Protein AF-A0A3D8PL43-F1 (afdb_monomer_lite)

pLDDT: mean 73.59, std 15.0, range [34.72, 90.69]

Radius of gyration: 39.31 Å; chains: 1; bounding box: 92×39×109 Å

Sequence (214 aa):
MKKINLIDANKYFQESEKVIQIVKDRQDKIHRTLPTEFKLRIAKESLEKAKTREDYDELSNMIKDFEFEIKYGKNYVPAIPEENQSKIAVNRVREEEQIDLEIAKQKELLMELVDGLQTPLLNVLLNIEKLEERRLIGKKVDILLEEKITQDNRIRNAFGHVSYLSFSPEHSNAKESHEKAEKLFNALKNIATTPKQSDGIIKPSIFERILGGK

Organism: NCBI:txid1229152

Foldseek 3Di:
DPDDDDDDPCVFCVVVVVLVVLLVVVVVVVVPDDDLVVVLVVLVVVLVVDDDPVSNVVSVVSNVVSVCCVVVPDDDDDSDPPVCPVVSVVSVVVRVVVVVVVLLVVLVVLLVVLVVCLVVLLVVLVVVLVVVVVVLVVVLVVLVVPDDDDPPDDPVVSVVVSVVSDPPVVPDPSSVVSVVSVVVSVVSNCSSPPPDPPPDPPPPDPVCVVPDDD

Secondary structure (DSSP, 8-state):
----PPP-GGGSSHHHHHHHHHHHHHHHHHHHSPPHHHHHHHHHHHHTT--SHHHHHHHHHHHHHHHHHHHH------SS-HHHHHHHHHHHHHHHHHHHHHHHHHHHHHHHHHHHHHHHHHHHHHHHHHHHHHHHHHHHHHHHHH----TTS-THHHHHHHHHT---GGG-HHHHHHHHHHHHHHHHHHHHHPPP---SS-PPPHHHHHS---

Structure (mmCIF, N/CA/C/O backbone):
data_AF-A0A3D8PL43-F1
#
_entry.id   AF-A0A3D8PL43-F1
#
loop_
_atom_site.group_PDB
_atom_site.id
_atom_site.type_symbol
_atom_site.label_atom_id
_atom_site.label_alt_id
_atom_site.label_comp_id
_atom_site.label_asym_id
_atom_site.label_entity_id
_atom_site.label_seq_id
_atom_site.pdbx_PDB_ins_code
_atom_site.Cartn_x
_atom_site.Cartn_y
_atom_site.Cartn_z
_atom_site.occupancy
_atom_site.B_iso_or_equiv
_atom_site.auth_seq_id
_atom_site.auth_comp_id
_atom_site.auth_asym_id
_atom_site.auth_atom_id
_atom_site.pdbx_PDB_model_num
ATOM 1 N N . MET A 1 1 ? 3.372 18.813 -19.245 1.00 45.16 1 MET A N 1
ATOM 2 C CA . MET A 1 1 ? 3.345 17.744 -18.222 1.00 45.16 1 MET A CA 1
ATOM 3 C C . MET A 1 1 ? 2.214 18.041 -17.249 1.00 45.16 1 MET A C 1
ATOM 5 O O . MET A 1 1 ? 2.205 19.130 -16.686 1.00 45.16 1 MET A O 1
ATOM 9 N N . LYS A 1 2 ? 1.229 17.140 -17.108 1.00 50.22 2 LYS A N 1
ATOM 10 C CA . LYS A 1 2 ? 0.179 17.274 -16.082 1.00 50.22 2 LYS A CA 1
ATOM 11 C C . LYS A 1 2 ? 0.849 17.209 -14.704 1.00 50.22 2 LYS A C 1
ATOM 13 O O . LYS A 1 2 ? 1.700 16.355 -14.476 1.00 50.22 2 LYS A O 1
ATOM 18 N N . LYS A 1 3 ? 0.509 18.142 -13.815 1.00 55.59 3 LYS A N 1
ATOM 19 C CA . LYS A 1 3 ? 1.015 18.184 -12.438 1.00 55.59 3 LYS A CA 1
ATOM 20 C C . LYS A 1 3 ? 0.469 16.951 -11.708 1.00 55.59 3 LYS A C 1
ATOM 22 O O . LYS A 1 3 ? -0.745 16.781 -11.657 1.00 55.59 3 LYS A O 1
ATOM 27 N N . ILE A 1 4 ? 1.343 16.077 -11.209 1.00 65.25 4 ILE A N 1
ATOM 28 C CA . ILE A 1 4 ? 0.923 14.921 -10.408 1.00 65.25 4 ILE A CA 1
ATOM 29 C C . ILE A 1 4 ? 0.527 15.460 -9.033 1.00 65.25 4 ILE A C 1
ATOM 31 O O . ILE A 1 4 ? 1.365 16.007 -8.316 1.00 65.25 4 ILE A O 1
ATOM 35 N N . ASN A 1 5 ? -0.754 15.356 -8.689 1.00 74.94 5 ASN A N 1
ATOM 36 C CA . ASN A 1 5 ? -1.230 15.694 -7.354 1.00 74.94 5 ASN A CA 1
ATOM 37 C C . ASN A 1 5 ? -0.959 14.501 -6.439 1.00 74.94 5 ASN A C 1
ATOM 39 O O . ASN A 1 5 ? -1.473 13.412 -6.678 1.00 74.94 5 ASN A O 1
ATOM 43 N N . LEU A 1 6 ? -0.142 14.708 -5.407 1.00 78.19 6 LEU A N 1
ATOM 44 C CA . LEU A 1 6 ? 0.090 13.694 -4.384 1.00 78.19 6 LEU A CA 1
ATOM 45 C C . LEU A 1 6 ? -1.206 13.442 -3.603 1.00 78.19 6 LEU A C 1
ATOM 47 O O . LEU A 1 6 ? -1.936 14.383 -3.281 1.00 78.19 6 LEU A O 1
ATOM 51 N N . ILE A 1 7 ? -1.479 12.172 -3.303 1.00 80.75 7 ILE A N 1
ATOM 52 C CA . ILE A 1 7 ? -2.612 11.786 -2.462 1.00 80.75 7 ILE A CA 1
ATOM 53 C C . ILE A 1 7 ? -2.318 12.205 -1.021 1.00 80.75 7 ILE A C 1
ATOM 55 O O . ILE A 1 7 ? -1.261 11.898 -0.474 1.00 80.75 7 ILE A O 1
ATOM 59 N N . ASP A 1 8 ? -3.279 12.884 -0.401 1.00 80.50 8 ASP A N 1
ATOM 60 C CA . ASP A 1 8 ? -3.270 13.174 1.030 1.00 80.50 8 ASP A CA 1
ATOM 61 C C . ASP A 1 8 ? -3.853 11.976 1.788 1.00 80.50 8 ASP A C 1
ATOM 63 O O . ASP A 1 8 ? -5.066 11.753 1.775 1.00 80.50 8 ASP A O 1
ATOM 67 N N . ALA A 1 9 ? -2.978 11.186 2.413 1.00 74.12 9 ALA A N 1
ATOM 68 C CA . ALA A 1 9 ? -3.356 9.971 3.132 1.00 74.12 9 ALA A CA 1
ATOM 69 C C . ALA A 1 9 ? -4.306 10.244 4.312 1.00 74.12 9 ALA A C 1
ATOM 71 O O . ALA A 1 9 ? -5.137 9.396 4.625 1.00 74.12 9 ALA A O 1
ATOM 72 N N . ASN A 1 10 ? -4.261 11.446 4.900 1.00 79.69 10 ASN A N 1
ATOM 73 C CA . ASN A 1 10 ? -5.080 11.821 6.061 1.00 79.69 10 ASN A CA 1
ATOM 74 C C . ASN A 1 10 ? -6.567 12.028 5.718 1.00 79.69 10 ASN A C 1
ATOM 76 O O . ASN A 1 10 ? -7.381 12.342 6.588 1.00 79.69 10 ASN A O 1
ATOM 80 N N . LYS A 1 11 ? -6.940 11.917 4.437 1.00 79.31 11 LYS A N 1
ATOM 81 C CA . LYS A 1 11 ? -8.336 12.006 3.989 1.00 79.31 11 LYS A CA 1
ATOM 82 C C . LYS A 1 11 ? -9.108 10.703 4.154 1.00 79.31 11 LYS A C 1
ATOM 84 O O . LYS A 1 11 ? -10.334 10.738 4.101 1.00 79.31 11 LYS A O 1
ATOM 89 N N . TYR A 1 12 ? -8.420 9.582 4.340 1.00 78.88 12 TYR A N 1
ATOM 90 C CA . TYR A 1 12 ? -9.040 8.268 4.461 1.00 78.88 12 TYR A CA 1
ATOM 91 C C . TYR A 1 12 ? -9.057 7.804 5.915 1.00 78.88 12 TYR A C 1
ATOM 93 O O . TYR A 1 12 ? -8.193 8.187 6.695 1.00 78.88 12 TYR A O 1
ATOM 101 N N . PHE A 1 13 ? -10.041 6.975 6.271 1.00 80.44 13 PHE A N 1
ATOM 102 C CA . PHE A 1 13 ? -10.201 6.407 7.616 1.00 80.44 13 PHE A CA 1
ATOM 103 C C . PHE A 1 13 ? -10.403 7.414 8.761 1.00 80.44 13 PHE A C 1
ATOM 105 O O . PHE A 1 13 ? -10.230 7.056 9.923 1.00 80.44 13 PHE A O 1
ATOM 112 N N . GLN A 1 14 ? -10.824 8.649 8.477 1.00 82.69 14 GLN A N 1
ATOM 113 C CA . GLN A 1 14 ? -11.032 9.677 9.506 1.00 82.69 14 GLN A CA 1
ATOM 114 C C . GLN A 1 14 ? -12.063 9.262 10.563 1.00 82.69 14 GLN A C 1
ATOM 116 O O . GLN A 1 14 ? -11.913 9.586 11.742 1.00 82.69 14 GLN A O 1
ATOM 121 N N . GLU A 1 15 ? -13.123 8.553 10.163 1.00 76.81 15 GLU A N 1
ATOM 122 C CA . GLU A 1 15 ? -14.126 8.069 11.113 1.00 76.81 15 GLU A CA 1
ATOM 123 C C . GLU A 1 15 ? -13.599 6.861 11.887 1.00 76.81 15 GLU A C 1
ATOM 125 O O . GLU A 1 15 ? -13.766 6.785 13.105 1.00 76.81 15 GLU A O 1
ATOM 130 N N . SER A 1 16 ? -12.886 5.957 11.214 1.00 78.06 16 SER A N 1
ATOM 131 C CA . SER A 1 16 ? -12.227 4.820 11.862 1.00 78.06 16 SER A CA 1
ATOM 132 C C . SER A 1 16 ? -11.166 5.254 12.892 1.00 78.06 16 SER A C 1
ATOM 134 O O . SER A 1 16 ? -11.082 4.674 13.976 1.00 78.06 16 SER A O 1
ATOM 136 N N . GLU A 1 17 ? -10.408 6.322 12.634 1.00 81.81 17 GLU A N 1
ATOM 137 C CA . GLU A 1 17 ? -9.445 6.893 13.588 1.00 81.81 17 GLU A CA 1
ATOM 138 C C . GLU A 1 17 ? -10.123 7.483 14.832 1.00 81.81 17 GLU A C 1
ATOM 140 O O . GLU A 1 17 ? -9.669 7.251 15.958 1.00 81.81 17 GLU A O 1
ATOM 145 N N . LYS A 1 18 ? -11.258 8.178 14.664 1.00 80.44 18 LYS A N 1
ATOM 146 C CA . LYS A 1 18 ? -12.059 8.679 15.798 1.00 80.44 18 LYS A CA 1
ATOM 147 C C . LYS A 1 18 ? -12.535 7.539 16.695 1.00 80.44 18 LYS A C 1
ATOM 149 O O . LYS A 1 18 ? -12.521 7.667 17.918 1.00 80.44 18 LYS A O 1
ATOM 154 N N . VAL A 1 19 ? -12.921 6.409 16.106 1.00 78.06 19 VAL A N 1
ATOM 155 C CA . VAL A 1 19 ? -13.339 5.213 16.854 1.00 78.06 19 VAL A CA 1
ATOM 156 C C . VAL A 1 19 ? -12.190 4.645 17.675 1.00 78.06 19 VAL A C 1
ATOM 158 O O . VAL A 1 19 ? -12.378 4.329 18.851 1.00 78.06 19 VAL A O 1
ATOM 161 N N . ILE A 1 20 ? -10.998 4.547 17.084 1.00 76.56 20 ILE A N 1
ATOM 162 C CA . ILE A 1 20 ? -9.794 4.104 17.797 1.00 76.56 20 ILE A CA 1
ATOM 163 C C . ILE A 1 20 ? -9.530 5.018 18.996 1.00 76.56 20 ILE A C 1
ATOM 165 O O . ILE A 1 20 ? -9.242 4.523 20.088 1.00 76.56 20 ILE A O 1
ATOM 169 N N . GLN A 1 21 ? -9.679 6.333 18.823 1.00 78.56 21 GLN A N 1
ATOM 170 C CA . GLN A 1 21 ? -9.498 7.284 19.915 1.00 78.56 21 GLN A CA 1
ATOM 171 C C . GLN A 1 21 ? -10.532 7.090 21.033 1.00 78.56 21 GLN A C 1
ATOM 173 O O . GLN A 1 21 ? -10.154 7.030 22.198 1.00 78.56 21 GLN A O 1
ATOM 178 N N . ILE A 1 22 ? -11.811 6.886 20.697 1.00 77.31 22 ILE A N 1
ATOM 179 C CA . ILE A 1 22 ? -12.868 6.597 21.684 1.00 77.31 22 ILE A CA 1
ATOM 180 C C . ILE A 1 22 ? -12.534 5.339 22.500 1.00 77.31 22 ILE A C 1
ATOM 182 O O . ILE A 1 22 ? -12.722 5.319 23.720 1.00 77.31 22 ILE A O 1
ATOM 186 N N . VAL A 1 23 ? -12.031 4.287 21.846 1.00 74.44 23 VAL A N 1
ATOM 187 C CA . VAL A 1 23 ? -11.638 3.044 22.526 1.00 74.44 23 VAL A CA 1
ATOM 188 C C . VAL A 1 23 ? -10.449 3.279 23.459 1.00 74.44 23 VAL A C 1
ATOM 190 O O . VAL A 1 23 ? -10.501 2.835 24.607 1.00 74.44 23 VAL A O 1
ATOM 193 N N . LYS A 1 24 ? -9.420 4.011 23.010 1.00 71.50 24 LYS A N 1
ATOM 194 C CA . LYS A 1 24 ? -8.261 4.379 23.842 1.00 71.50 24 LYS A CA 1
ATOM 195 C C . LYS A 1 24 ? -8.676 5.199 25.058 1.00 71.50 24 LYS A C 1
ATOM 197 O O . LYS A 1 24 ? -8.348 4.828 26.179 1.00 71.50 24 LYS A O 1
ATOM 202 N N . ASP A 1 25 ? -9.483 6.239 24.860 1.00 79.31 25 ASP A N 1
ATOM 203 C CA . ASP A 1 25 ? -9.971 7.092 25.948 1.00 79.31 25 ASP A CA 1
ATOM 204 C C . ASP A 1 25 ? -10.766 6.282 26.982 1.00 79.31 25 ASP A C 1
ATOM 206 O O . ASP A 1 25 ? -10.697 6.536 28.189 1.00 79.31 25 ASP A O 1
ATOM 210 N N . ARG A 1 26 ? -11.532 5.282 26.528 1.00 73.88 26 ARG A N 1
ATOM 211 C CA . ARG A 1 26 ? -12.290 4.395 27.415 1.00 73.88 26 ARG A CA 1
ATOM 212 C C . ARG A 1 26 ? -11.382 3.432 28.174 1.00 73.88 26 ARG A C 1
ATOM 214 O O . ARG A 1 26 ? -11.603 3.231 29.368 1.00 73.88 26 ARG A O 1
ATOM 221 N N . GLN A 1 27 ? -10.366 2.871 27.520 1.00 66.81 27 GLN A N 1
ATOM 222 C CA . GLN A 1 27 ? -9.348 2.045 28.174 1.00 66.81 27 GLN A CA 1
ATOM 223 C C . GLN A 1 27 ? -8.584 2.848 29.229 1.00 66.81 27 GLN A C 1
ATOM 225 O O . GLN A 1 27 ? -8.477 2.397 30.368 1.00 66.81 27 GLN A O 1
ATOM 230 N N . ASP A 1 28 ? -8.159 4.067 28.904 1.00 74.62 28 ASP A N 1
ATOM 231 C CA . ASP A 1 28 ? -7.474 4.965 29.834 1.00 74.62 28 ASP A CA 1
ATOM 232 C C . ASP A 1 28 ? -8.354 5.322 31.033 1.00 74.62 28 ASP A C 1
ATOM 234 O O . ASP A 1 28 ? -7.890 5.301 32.175 1.00 74.62 28 ASP A O 1
ATOM 238 N N . LYS A 1 29 ? -9.646 5.599 30.811 1.00 74.44 29 LYS A N 1
ATOM 239 C CA . LYS A 1 29 ? -10.604 5.806 31.908 1.00 74.44 29 LYS A CA 1
ATOM 240 C C . LYS A 1 29 ? -10.697 4.576 32.805 1.00 74.44 29 LYS A C 1
ATOM 242 O O . LYS A 1 29 ? -10.626 4.730 34.020 1.00 74.44 29 LYS A O 1
ATOM 247 N N . ILE A 1 30 ? -10.814 3.376 32.234 1.00 68.19 30 ILE A N 1
ATOM 248 C CA . ILE A 1 30 ? -10.872 2.122 33.001 1.00 68.19 30 ILE A CA 1
ATOM 249 C C . ILE A 1 30 ? -9.578 1.916 33.800 1.00 68.19 30 ILE A C 1
ATOM 251 O O . ILE A 1 30 ? -9.653 1.617 34.990 1.00 68.19 30 ILE A O 1
ATOM 255 N N . HIS A 1 31 ? -8.410 2.135 33.194 1.00 63.22 31 HIS A N 1
ATOM 256 C CA . HIS A 1 31 ? -7.115 2.014 33.871 1.00 63.22 31 HIS A CA 1
ATOM 257 C C . HIS A 1 31 ? -6.919 3.038 34.995 1.00 63.22 31 HIS A C 1
ATOM 259 O O . HIS A 1 31 ? -6.255 2.737 35.983 1.00 63.22 31 HIS A O 1
ATOM 265 N N . ARG A 1 32 ? -7.515 4.230 34.875 1.00 68.00 32 ARG A N 1
ATOM 266 C CA . ARG A 1 32 ? -7.507 5.254 35.932 1.00 68.00 32 ARG A CA 1
ATOM 267 C C . ARG A 1 32 ? -8.506 4.976 37.054 1.00 68.00 32 ARG A C 1
ATOM 269 O O . ARG A 1 32 ? -8.387 5.576 38.120 1.00 68.00 32 ARG A O 1
ATOM 276 N N . THR A 1 33 ? -9.500 4.109 36.845 1.00 69.94 33 THR A N 1
ATOM 277 C CA . THR A 1 33 ? -10.425 3.749 37.924 1.00 69.94 33 THR A CA 1
ATOM 278 C C . THR A 1 33 ? -9.765 2.813 38.930 1.00 69.94 33 THR A C 1
ATOM 280 O O . THR A 1 33 ? -9.083 1.861 38.560 1.00 69.94 33 THR A O 1
ATOM 283 N N . LEU A 1 34 ? -9.998 3.074 40.218 1.00 71.75 34 LEU A N 1
ATOM 284 C CA . LEU A 1 34 ? -9.513 2.220 41.301 1.00 71.75 34 LEU A CA 1
ATOM 285 C C . LEU A 1 34 ? -10.037 0.777 41.145 1.00 71.75 34 LEU A C 1
ATOM 287 O O . LEU A 1 34 ? -11.194 0.606 40.734 1.00 71.75 34 LEU A O 1
ATOM 291 N N . PRO A 1 35 ? -9.237 -0.244 41.512 1.00 80.94 35 PRO A N 1
ATOM 292 C CA . PRO A 1 35 ? -9.688 -1.631 41.554 1.00 80.94 35 PRO A CA 1
ATOM 293 C C . PRO A 1 35 ? -10.962 -1.788 42.388 1.00 80.94 35 PRO A C 1
ATOM 295 O O . PRO A 1 35 ? -11.126 -1.128 43.419 1.00 80.94 35 PRO A O 1
ATOM 298 N N . THR A 1 36 ? -11.861 -2.671 41.956 1.00 80.81 36 THR A N 1
ATOM 299 C CA . THR A 1 36 ? -13.154 -2.897 42.618 1.00 80.81 36 THR A CA 1
ATOM 300 C C . THR A 1 36 ? -12.976 -3.350 44.073 1.00 80.81 36 THR A C 1
ATOM 302 O O . THR A 1 36 ? -13.728 -2.904 44.935 1.00 80.81 36 THR A O 1
ATOM 305 N N . GLU A 1 37 ? -11.918 -4.105 44.400 1.00 83.62 37 GLU A N 1
ATOM 306 C CA . GLU A 1 37 ? -11.614 -4.491 45.792 1.00 83.62 37 GLU A CA 1
ATOM 307 C C . GLU A 1 37 ? -11.281 -3.282 46.678 1.00 83.62 37 GLU A C 1
ATOM 309 O O . GLU A 1 37 ? -11.672 -3.217 47.844 1.00 83.62 37 GLU A O 1
ATOM 314 N N . PHE A 1 38 ? -10.583 -2.290 46.120 1.00 83.38 38 PHE A N 1
ATOM 315 C CA . PHE A 1 38 ? -10.244 -1.066 46.839 1.00 83.38 38 PHE A CA 1
ATOM 316 C C . PHE A 1 38 ? -11.479 -0.181 47.046 1.00 83.38 38 PHE A C 1
ATOM 318 O O . PHE A 1 38 ? -11.664 0.368 48.133 1.00 83.38 38 PHE A O 1
ATOM 325 N N . LYS A 1 39 ? -12.359 -0.089 46.037 1.00 84.19 39 LYS A N 1
ATOM 326 C CA . LYS A 1 39 ? -13.657 0.600 46.154 1.00 84.19 39 LYS A CA 1
ATOM 327 C C . LYS A 1 39 ? -14.551 -0.056 47.206 1.00 84.19 39 LYS A C 1
ATOM 329 O O . LYS A 1 39 ? -15.122 0.652 48.030 1.00 84.19 39 LYS A O 1
ATOM 334 N N . LEU A 1 40 ? -14.607 -1.391 47.227 1.00 87.56 40 LEU A N 1
ATOM 335 C CA . LEU A 1 40 ? -15.346 -2.154 48.233 1.00 87.56 40 LEU A CA 1
ATOM 336 C C . LEU A 1 40 ? -14.846 -1.848 49.648 1.00 87.56 40 LEU A C 1
ATOM 338 O O . LEU A 1 40 ? -15.653 -1.633 50.551 1.00 87.56 40 LEU A O 1
ATOM 342 N N . ARG A 1 41 ? -13.522 -1.809 49.845 1.00 88.00 41 ARG A N 1
ATOM 343 C CA . ARG A 1 41 ? -12.934 -1.498 51.154 1.00 88.00 41 ARG A CA 1
ATOM 344 C C . ARG A 1 41 ? -13.326 -0.100 51.633 1.00 88.00 41 ARG A C 1
ATOM 346 O O . ARG A 1 41 ? -13.800 0.027 52.755 1.00 88.00 41 ARG A O 1
ATOM 353 N N . ILE A 1 42 ? -13.196 0.917 50.775 1.00 87.94 42 ILE A N 1
ATOM 354 C CA . ILE A 1 42 ? -13.612 2.288 51.112 1.00 87.94 42 ILE A CA 1
ATOM 355 C C . ILE A 1 42 ? -15.105 2.332 51.445 1.00 87.94 42 ILE A C 1
ATOM 357 O O . ILE A 1 42 ? -15.478 2.914 52.456 1.00 87.94 42 ILE A O 1
ATOM 361 N N . ALA A 1 43 ? -15.957 1.688 50.641 1.00 86.69 43 ALA A N 1
ATOM 362 C CA . 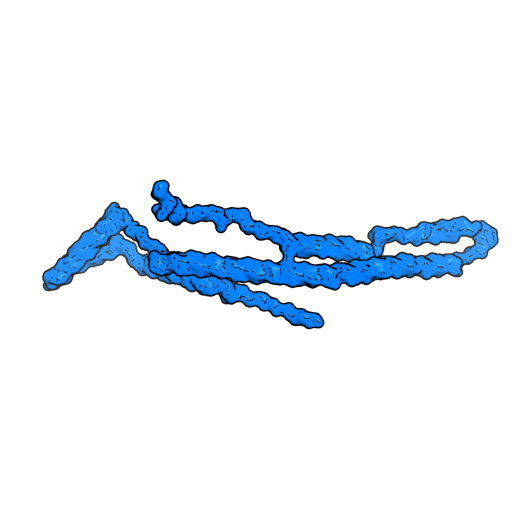ALA A 1 43 ? -17.399 1.679 50.879 1.00 86.69 43 ALA A CA 1
ATOM 363 C C . ALA A 1 43 ? -17.758 1.052 52.240 1.00 86.69 43 ALA A C 1
ATOM 365 O O . ALA A 1 43 ? -18.593 1.601 52.955 1.00 86.69 43 ALA A O 1
ATOM 366 N N . LYS A 1 44 ? -17.085 -0.039 52.641 1.00 88.69 44 LYS A N 1
ATOM 367 C CA . LYS A 1 44 ? -17.251 -0.660 53.969 1.00 88.69 44 LYS A CA 1
ATOM 368 C C . LYS A 1 44 ? -16.795 0.263 55.104 1.00 88.69 44 LYS A C 1
ATOM 370 O O . LYS A 1 44 ? -17.546 0.463 56.052 1.00 88.69 44 LYS A O 1
ATOM 375 N N . GLU A 1 45 ? -15.622 0.882 54.974 1.00 88.88 45 GLU A N 1
ATOM 376 C CA . GLU A 1 45 ? -15.103 1.854 55.953 1.00 88.88 45 GLU A CA 1
ATOM 377 C C . GLU A 1 45 ? -15.984 3.116 56.068 1.00 88.88 45 GLU A C 1
ATOM 379 O O . GLU A 1 45 ? -16.053 3.745 57.127 1.00 88.88 45 GLU A O 1
ATOM 384 N N . SER A 1 46 ? -16.653 3.512 54.980 1.00 85.31 46 SER A N 1
ATOM 385 C CA . SER A 1 46 ? -17.602 4.629 54.947 1.00 85.31 46 SER A CA 1
ATOM 386 C C . SER A 1 46 ? -18.973 4.260 55.514 1.00 85.31 46 SER A C 1
ATOM 388 O O . SER A 1 46 ? -19.582 5.103 56.171 1.00 85.31 46 SER A O 1
ATOM 390 N N . LEU A 1 47 ? -19.441 3.020 55.323 1.00 87.62 47 LEU A N 1
ATOM 391 C CA . LEU A 1 47 ? -20.704 2.525 55.886 1.00 87.62 47 LEU A CA 1
ATOM 392 C C . LEU A 1 47 ? -20.686 2.573 57.422 1.00 87.62 47 LEU A C 1
ATOM 394 O O . LEU A 1 47 ? -21.667 2.982 58.035 1.00 87.62 47 LEU A O 1
ATOM 398 N N . GLU A 1 48 ? -19.547 2.246 58.042 1.00 86.88 48 GLU A N 1
ATOM 399 C CA . GLU A 1 48 ? -19.341 2.358 59.498 1.00 86.88 48 GLU A CA 1
ATOM 400 C C . GLU A 1 48 ? -19.461 3.801 60.020 1.00 86.88 48 GLU A C 1
ATOM 402 O O . GLU A 1 48 ? -19.680 4.025 61.210 1.00 86.88 48 GLU A O 1
ATOM 407 N N . LYS A 1 49 ? -19.325 4.791 59.130 1.00 87.31 49 LYS A N 1
ATOM 408 C CA . LYS A 1 49 ? -19.368 6.228 59.437 1.00 87.31 49 LYS A CA 1
ATOM 409 C C . LYS A 1 49 ? -20.637 6.911 58.916 1.00 87.31 49 LYS A C 1
ATOM 411 O O . LYS A 1 49 ? -20.725 8.139 59.005 1.00 87.31 49 LYS A O 1
ATOM 416 N N . ALA A 1 50 ? -21.593 6.157 58.369 1.00 84.44 50 ALA A N 1
ATOM 417 C CA . ALA A 1 50 ? -22.833 6.694 57.817 1.00 84.44 50 ALA A CA 1
ATOM 418 C C . ALA A 1 50 ? -23.654 7.399 58.911 1.00 84.44 50 ALA A C 1
ATOM 420 O O . ALA A 1 50 ? -23.864 6.859 59.998 1.00 84.44 50 ALA A O 1
ATOM 421 N N . LYS A 1 51 ? -24.096 8.633 58.636 1.00 85.25 51 LYS A N 1
ATOM 422 C CA . LYS A 1 51 ? -24.808 9.478 59.614 1.00 85.25 51 LYS A CA 1
ATOM 423 C C . LYS A 1 51 ? -26.310 9.525 59.377 1.00 85.25 51 LYS A C 1
ATOM 425 O O . LYS A 1 51 ? -27.057 9.829 60.305 1.00 85.25 51 LYS A O 1
ATOM 430 N N . THR A 1 52 ? -26.745 9.243 58.154 1.00 87.00 52 THR A N 1
ATOM 431 C CA . THR A 1 52 ? -28.156 9.217 57.780 1.00 87.00 52 THR A CA 1
ATOM 432 C C . THR A 1 52 ? -28.557 7.826 57.306 1.00 87.00 52 THR A C 1
ATOM 434 O O . THR A 1 52 ? -27.723 7.001 56.929 1.00 87.00 52 THR A O 1
ATOM 437 N N . ARG A 1 53 ? -29.861 7.552 57.360 1.00 85.94 53 ARG A N 1
ATOM 438 C CA . ARG A 1 53 ? -30.423 6.288 56.880 1.00 85.94 53 ARG A CA 1
ATOM 439 C C . ARG A 1 53 ? -30.287 6.150 55.362 1.00 85.94 53 ARG A C 1
ATOM 441 O O . ARG A 1 53 ? -30.000 5.060 54.890 1.00 85.94 53 ARG A O 1
ATOM 448 N N . GLU A 1 54 ? -30.440 7.252 54.633 1.00 86.62 54 GLU A N 1
ATOM 449 C CA . GLU A 1 54 ? -30.250 7.297 53.180 1.00 86.62 54 GLU A CA 1
ATOM 450 C C . GLU A 1 54 ? -28.797 6.979 52.802 1.00 86.62 54 GLU A C 1
ATOM 452 O O . GLU A 1 54 ? -28.578 6.090 51.982 1.00 86.62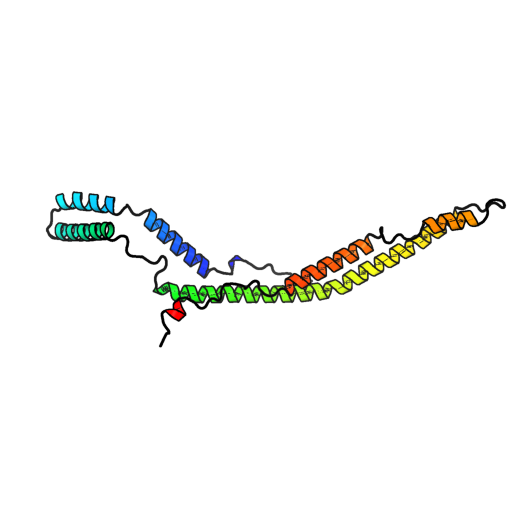 54 GLU A O 1
ATOM 457 N N . ASP A 1 55 ? -27.809 7.574 53.487 1.00 81.62 55 ASP A N 1
ATOM 458 C CA . ASP A 1 55 ? -26.390 7.250 53.261 1.00 81.62 55 ASP A CA 1
ATOM 459 C C . ASP A 1 55 ? -26.101 5.761 53.500 1.00 81.62 55 ASP A C 1
ATOM 461 O O . ASP A 1 55 ? -25.322 5.137 52.777 1.00 81.62 55 ASP A O 1
ATOM 465 N N . TYR A 1 56 ? -26.714 5.181 54.536 1.00 90.38 56 TYR A N 1
ATOM 466 C CA . TYR A 1 56 ? -26.528 3.773 54.873 1.00 90.38 56 TYR A CA 1
ATOM 467 C C . TYR A 1 56 ? -27.094 2.850 53.788 1.00 90.38 56 TYR A C 1
ATOM 469 O O . TYR A 1 56 ? -26.419 1.908 53.368 1.00 90.38 56 TYR A O 1
ATOM 477 N N . ASP A 1 57 ? -28.314 3.123 53.323 1.00 85.88 57 ASP A N 1
ATOM 478 C CA . ASP A 1 57 ? -28.978 2.314 52.301 1.00 85.88 57 ASP A CA 1
ATOM 479 C C . ASP A 1 57 ? -28.237 2.405 50.952 1.00 85.88 57 ASP A C 1
ATOM 481 O O . ASP A 1 57 ? -28.014 1.380 50.297 1.00 85.88 57 ASP A O 1
ATOM 485 N N . GLU A 1 58 ? -27.762 3.594 50.565 1.00 87.44 58 GLU A N 1
ATOM 486 C CA . GLU A 1 58 ? -26.945 3.787 49.359 1.00 87.44 58 GLU A CA 1
ATOM 487 C C . GLU A 1 58 ? -25.606 3.040 49.431 1.00 87.44 58 GLU A C 1
ATOM 489 O O . GLU A 1 58 ? -25.253 2.298 48.508 1.00 87.44 58 GLU A O 1
ATOM 494 N N . LEU A 1 59 ? -24.869 3.181 50.538 1.00 86.25 59 LEU A N 1
ATOM 495 C CA . LEU A 1 59 ? -23.586 2.499 50.734 1.00 86.25 59 LEU A CA 1
ATOM 496 C C . LEU A 1 59 ? -23.756 0.976 50.827 1.00 86.25 59 LEU A C 1
ATOM 498 O O . L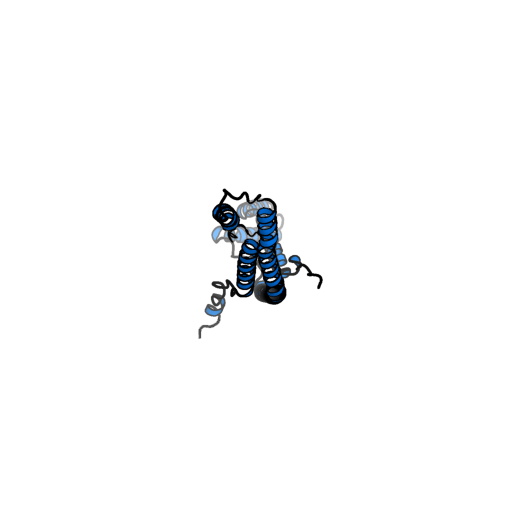EU A 1 59 ? -22.928 0.236 50.295 1.00 86.25 59 LEU A O 1
ATOM 502 N N . SER A 1 60 ? -24.836 0.491 51.449 1.00 86.62 60 SER A N 1
ATOM 503 C CA . SER A 1 60 ? -25.153 -0.942 51.528 1.00 86.62 60 SER A CA 1
ATOM 504 C C . SER A 1 60 ? -25.419 -1.541 50.144 1.00 86.62 60 SER A C 1
ATOM 506 O O . SER A 1 60 ? -24.930 -2.632 49.835 1.00 86.62 60 SER A O 1
ATOM 508 N N . ASN A 1 61 ? -26.143 -0.817 49.286 1.00 88.38 61 ASN A N 1
ATOM 509 C CA . ASN A 1 61 ? -26.388 -1.236 47.907 1.00 88.38 61 ASN A CA 1
ATOM 510 C C . ASN A 1 61 ? -25.097 -1.219 47.074 1.00 88.38 61 ASN A C 1
ATOM 512 O O . ASN A 1 61 ? -24.788 -2.217 46.427 1.00 88.38 61 ASN A O 1
ATOM 516 N N . MET A 1 62 ? -24.273 -0.169 47.187 1.00 84.69 62 MET A N 1
ATOM 517 C CA . MET A 1 62 ? -22.964 -0.118 46.516 1.00 84.69 62 MET A CA 1
ATOM 518 C C . MET A 1 62 ? -22.032 -1.264 46.939 1.00 84.69 62 MET A C 1
ATOM 520 O O . MET A 1 62 ? -21.328 -1.829 46.104 1.00 84.69 62 MET A O 1
ATOM 524 N N . ILE A 1 63 ? -22.029 -1.642 48.222 1.00 87.69 63 ILE A N 1
ATOM 525 C CA . ILE A 1 63 ? -21.248 -2.784 48.722 1.00 87.69 63 ILE A CA 1
ATOM 526 C C . ILE A 1 63 ? -21.705 -4.087 48.063 1.00 87.69 63 ILE A C 1
ATOM 528 O O . ILE A 1 63 ? -20.857 -4.850 47.600 1.00 87.69 63 ILE A O 1
ATOM 532 N N . LYS A 1 64 ? -23.020 -4.331 47.983 1.00 87.44 64 LYS A N 1
ATOM 533 C CA . LYS A 1 64 ? -23.570 -5.530 47.328 1.00 87.44 64 LYS A CA 1
ATOM 534 C C . LYS A 1 64 ? -23.190 -5.588 45.853 1.00 87.44 64 LYS A C 1
ATOM 536 O O . LYS A 1 64 ? -22.798 -6.652 45.381 1.00 87.44 64 LYS A O 1
ATOM 541 N N . ASP A 1 65 ? -23.255 -4.457 45.156 1.00 82.06 65 ASP A N 1
ATOM 542 C CA . ASP A 1 65 ? -22.902 -4.373 43.739 1.00 82.06 65 ASP A CA 1
ATOM 543 C C . ASP A 1 65 ? -21.409 -4.656 43.509 1.00 82.06 65 ASP A C 1
ATOM 545 O O . ASP A 1 65 ? -21.056 -5.442 42.628 1.00 82.06 65 ASP A O 1
ATOM 549 N N . PHE A 1 66 ? -20.517 -4.105 44.344 1.00 85.81 66 PHE A N 1
ATOM 550 C CA . PHE A 1 66 ? -19.080 -4.396 44.264 1.00 85.81 66 PHE A CA 1
ATOM 551 C C . PHE A 1 66 ? -18.741 -5.844 44.648 1.00 85.81 66 PHE A C 1
ATOM 553 O O . PHE A 1 66 ? -17.889 -6.461 44.009 1.00 85.81 66 PHE A O 1
ATOM 560 N N . GLU A 1 67 ? -19.398 -6.416 45.663 1.00 86.06 67 GLU A N 1
ATOM 561 C CA . GLU A 1 67 ? -19.235 -7.833 46.026 1.00 86.06 67 GLU A CA 1
ATOM 562 C C . GLU A 1 67 ? -19.717 -8.759 44.907 1.00 86.06 67 GLU A C 1
ATOM 564 O O . GLU A 1 67 ? -19.076 -9.773 44.618 1.00 86.06 67 GLU A O 1
ATOM 569 N N . PHE A 1 68 ? -20.814 -8.392 44.244 1.00 83.44 68 PHE A N 1
ATOM 570 C CA . PHE A 1 68 ? -21.322 -9.100 43.079 1.00 83.44 68 PHE A CA 1
ATOM 571 C C . PHE A 1 68 ? -20.329 -9.033 41.907 1.00 83.44 68 PHE A C 1
ATOM 573 O O . PHE A 1 68 ? -19.999 -10.070 41.332 1.00 83.44 68 PHE A O 1
ATOM 580 N N . GLU A 1 69 ? -19.785 -7.851 41.598 1.00 79.75 69 GLU A N 1
ATOM 581 C CA . GLU A 1 69 ? -18.789 -7.657 40.531 1.00 79.75 69 GLU A CA 1
ATOM 582 C C . GLU A 1 69 ? -17.492 -8.448 40.788 1.00 79.75 69 GLU A C 1
ATOM 584 O O . GLU A 1 69 ? -16.925 -9.029 39.862 1.00 79.75 69 GLU A O 1
ATOM 589 N N . ILE A 1 70 ? -17.040 -8.538 42.045 1.00 81.75 70 ILE A N 1
ATOM 590 C CA . ILE A 1 70 ? -15.876 -9.358 42.428 1.00 81.75 70 ILE A CA 1
ATOM 591 C C . ILE A 1 70 ? -16.183 -10.854 42.280 1.00 81.75 70 ILE A C 1
ATOM 593 O O . ILE A 1 70 ? -15.342 -11.615 41.803 1.00 81.75 70 ILE A O 1
ATOM 597 N N . LYS A 1 71 ? -17.383 -11.289 42.685 1.00 79.62 71 LYS A N 1
ATOM 598 C CA . LYS A 1 71 ? -17.761 -12.709 42.720 1.00 79.62 71 LYS A CA 1
ATOM 599 C C . LYS A 1 71 ? -18.048 -13.295 41.338 1.00 79.62 71 LYS A C 1
ATOM 601 O O . LYS A 1 71 ? -17.723 -14.457 41.102 1.00 79.62 71 LYS A O 1
ATOM 606 N N . TYR A 1 72 ? -18.667 -12.522 40.449 1.00 76.94 72 TYR A N 1
ATOM 607 C CA . TYR A 1 72 ? -19.100 -12.993 39.128 1.00 76.94 72 TYR A CA 1
ATOM 608 C C . TYR A 1 72 ? -18.263 -12.423 37.972 1.00 76.94 72 TYR A C 1
ATOM 610 O O . TYR A 1 72 ? -18.463 -12.812 36.822 1.00 76.94 72 TYR A O 1
ATOM 618 N N . GLY A 1 73 ? -17.279 -11.570 38.275 1.00 64.19 73 GLY A N 1
ATOM 619 C CA . GLY A 1 73 ? -16.428 -10.912 37.289 1.00 64.19 73 GLY A CA 1
ATOM 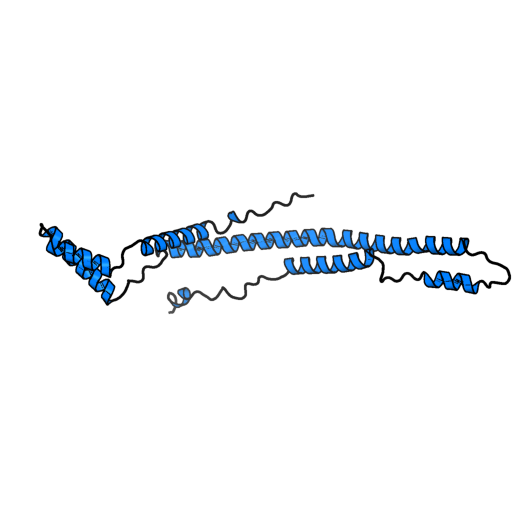620 C C . GLY A 1 73 ? -17.115 -9.720 36.617 1.00 64.19 73 GLY A C 1
ATOM 621 O O . GLY A 1 73 ? -18.324 -9.512 36.729 1.00 64.19 73 GLY A O 1
ATOM 622 N N . LYS A 1 74 ? -16.328 -8.907 35.900 1.00 64.19 74 LYS A N 1
ATOM 623 C CA . LYS A 1 74 ? -16.854 -7.745 35.173 1.00 64.19 74 LYS A CA 1
ATOM 624 C C . LYS A 1 74 ? -17.874 -8.196 34.129 1.00 64.19 74 LYS A C 1
ATOM 626 O O . LYS A 1 74 ? -17.536 -8.978 33.240 1.00 64.19 74 LYS A O 1
ATOM 631 N N . ASN A 1 75 ? -19.076 -7.621 34.183 1.00 57.12 75 ASN A N 1
ATOM 632 C CA . ASN A 1 75 ? -20.001 -7.636 33.055 1.00 57.12 75 ASN A CA 1
ATOM 633 C C . ASN A 1 75 ? -19.240 -7.189 31.800 1.00 57.12 75 ASN A C 1
ATOM 635 O O . ASN A 1 75 ? -18.510 -6.195 31.838 1.00 57.12 75 ASN A O 1
ATOM 639 N N . TYR A 1 76 ? -19.366 -7.940 30.705 1.00 55.91 76 TYR A N 1
ATOM 640 C CA . TYR A 1 76 ? -18.720 -7.596 29.443 1.00 55.91 76 TYR A CA 1
ATOM 641 C C . TYR A 1 76 ? -19.256 -6.241 28.975 1.00 55.91 76 TYR A C 1
ATOM 643 O O . TYR A 1 76 ? -20.374 -6.138 28.479 1.00 55.91 76 TYR A O 1
ATOM 651 N N . VAL A 1 77 ? -18.469 -5.185 29.171 1.00 61.31 77 VAL A N 1
ATOM 652 C CA . VAL A 1 77 ? -18.783 -3.863 28.640 1.00 61.31 77 VAL A CA 1
ATOM 653 C C . VAL A 1 77 ? -18.105 -3.770 27.277 1.00 61.31 77 VAL A C 1
ATOM 655 O O . VAL A 1 77 ? -16.873 -3.680 27.230 1.00 61.31 77 VAL A O 1
ATOM 658 N N . PRO A 1 78 ? -18.857 -3.800 26.163 1.00 61.22 78 PRO A N 1
ATOM 659 C CA . PRO A 1 78 ? -18.257 -3.697 24.844 1.00 61.22 78 PRO A CA 1
ATOM 660 C C . PRO A 1 78 ? -17.494 -2.376 24.735 1.00 61.22 78 PRO A C 1
ATOM 662 O O . PRO A 1 78 ? -17.979 -1.323 25.161 1.00 61.22 78 PRO A O 1
ATOM 665 N N . ALA A 1 79 ? -16.288 -2.431 24.162 1.00 67.19 79 ALA A N 1
ATOM 666 C CA . ALA A 1 79 ? -15.403 -1.272 24.026 1.00 67.19 79 ALA A CA 1
ATOM 667 C C . ALA A 1 79 ? -16.091 -0.108 23.291 1.00 67.19 79 ALA A C 1
ATOM 669 O O . ALA A 1 79 ? -15.913 1.057 23.650 1.00 67.19 79 ALA A O 1
ATOM 670 N N . ILE A 1 80 ? -16.960 -0.443 22.339 1.00 69.12 80 ILE A N 1
ATOM 671 C CA . ILE A 1 80 ? -17.765 0.481 21.548 1.00 69.12 80 ILE A CA 1
ATOM 672 C C . ILE A 1 80 ? -19.245 0.291 21.928 1.00 69.12 80 ILE A C 1
ATOM 674 O O . ILE A 1 80 ? -19.712 -0.852 21.916 1.00 69.12 80 ILE A O 1
ATOM 678 N N . PRO A 1 81 ? -19.991 1.372 22.236 1.00 73.25 81 PRO A N 1
ATOM 679 C CA . PRO A 1 81 ? -21.437 1.302 22.462 1.00 73.25 81 PRO A CA 1
ATOM 680 C C . PRO A 1 81 ? -22.164 0.646 21.281 1.00 73.25 81 PRO A C 1
ATOM 682 O O . PRO A 1 81 ? -21.845 0.953 20.132 1.00 73.25 81 PRO A O 1
ATOM 685 N N . GLU A 1 82 ? -23.144 -0.222 21.542 1.00 74.38 82 GLU A N 1
ATOM 686 C CA . GLU A 1 82 ? -23.884 -0.958 20.497 1.00 74.38 82 GLU A CA 1
ATOM 687 C C . GLU A 1 82 ? -24.498 -0.030 19.439 1.00 74.38 82 GLU A C 1
ATOM 689 O O . GLU A 1 82 ? -24.416 -0.300 18.241 1.00 74.38 82 GLU A O 1
ATOM 694 N N . GLU A 1 83 ? -24.985 1.133 19.876 1.00 74.62 83 GLU A N 1
ATOM 695 C CA . GLU A 1 83 ? -25.526 2.215 19.042 1.00 74.62 83 GLU A CA 1
ATOM 696 C C . GLU A 1 83 ? -24.559 2.676 17.936 1.00 74.62 83 GLU A C 1
ATOM 698 O O . GLU A 1 83 ? -24.972 3.116 16.858 1.00 74.62 83 GLU A O 1
ATOM 703 N N . ASN A 1 84 ? -23.255 2.570 18.203 1.00 74.31 84 ASN A N 1
ATOM 704 C CA . ASN A 1 84 ? -22.193 3.005 17.306 1.00 74.31 84 ASN A CA 1
ATOM 705 C C . ASN A 1 84 ? -21.602 1.850 16.495 1.00 74.31 84 ASN A C 1
ATOM 707 O O . ASN A 1 84 ? -21.060 2.100 15.422 1.00 74.31 84 ASN A O 1
ATOM 711 N N . GLN A 1 85 ? -21.730 0.597 16.943 1.00 75.88 85 GLN A N 1
ATOM 712 C CA . GLN A 1 85 ? -21.130 -0.561 16.263 1.00 75.88 85 GLN A CA 1
ATOM 713 C C . GLN A 1 85 ? -21.599 -0.682 14.809 1.00 75.88 85 GLN A C 1
ATOM 715 O O . GLN A 1 85 ? -20.775 -0.823 13.905 1.00 75.88 85 GLN A O 1
ATOM 720 N N . SER A 1 86 ? -22.906 -0.536 14.570 1.00 78.25 86 SER A N 1
ATOM 721 C CA . SER A 1 86 ? -23.475 -0.604 13.217 1.00 78.25 86 SER A CA 1
ATOM 722 C C . SER A 1 86 ? -22.974 0.533 12.320 1.00 78.25 86 SER A C 1
ATOM 724 O O . SER A 1 86 ? -22.607 0.304 11.170 1.00 78.25 86 SER A O 1
ATOM 726 N N . LYS A 1 87 ? -22.890 1.761 12.851 1.00 78.31 87 LYS A N 1
ATOM 727 C CA . LYS A 1 87 ? -22.390 2.928 12.102 1.00 78.31 87 LYS A CA 1
ATOM 728 C C . LYS A 1 87 ? -20.918 2.769 11.729 1.00 78.31 87 LYS A C 1
ATOM 730 O O . LYS A 1 87 ? -20.525 3.096 10.617 1.00 78.31 87 LYS A O 1
ATOM 735 N N . ILE A 1 88 ? -20.119 2.234 12.646 1.00 78.50 88 ILE A N 1
ATOM 736 C CA . ILE A 1 88 ? -18.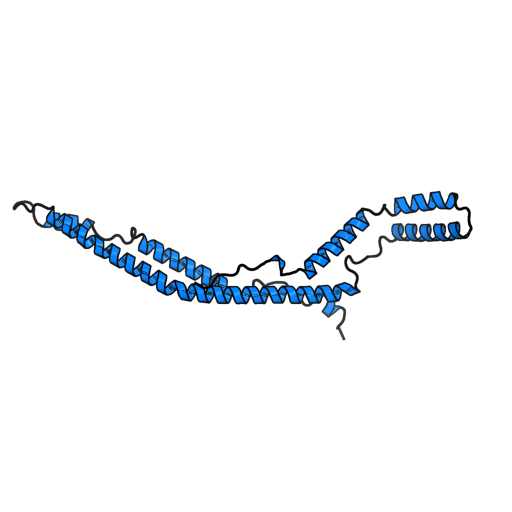683 2.016 12.453 1.00 78.50 88 ILE A CA 1
ATOM 737 C C . ILE A 1 88 ? -18.439 0.927 11.414 1.00 78.50 88 ILE A C 1
ATOM 739 O O . ILE A 1 88 ? -17.591 1.103 10.546 1.00 78.50 88 ILE A O 1
ATOM 743 N N . ALA A 1 89 ? -19.210 -0.162 11.457 1.00 78.12 89 ALA A N 1
ATOM 744 C CA . ALA A 1 89 ? -19.128 -1.214 10.451 1.00 78.12 89 ALA A CA 1
ATOM 745 C C . ALA A 1 89 ? -19.418 -0.672 9.041 1.00 78.12 89 ALA A C 1
ATOM 747 O O . ALA A 1 89 ? -18.654 -0.936 8.116 1.00 78.12 89 ALA A O 1
ATOM 748 N N . VAL A 1 90 ? -20.469 0.142 8.892 1.00 80.69 90 VAL A N 1
ATOM 749 C CA . VAL A 1 90 ? -20.821 0.773 7.609 1.00 80.69 90 VAL A CA 1
ATOM 750 C C . VAL A 1 90 ? -19.750 1.767 7.153 1.00 80.69 90 VAL A C 1
ATOM 752 O O . VAL A 1 90 ? -19.348 1.743 5.991 1.00 80.69 90 VAL A O 1
ATOM 755 N N . ASN A 1 91 ? -19.256 2.621 8.055 1.00 78.56 91 ASN A N 1
ATOM 756 C CA . ASN A 1 91 ? -18.221 3.602 7.725 1.00 78.56 91 ASN A CA 1
ATOM 757 C C . ASN A 1 91 ? -16.915 2.931 7.301 1.00 78.56 91 ASN A C 1
ATOM 759 O O . ASN A 1 91 ? -16.333 3.345 6.305 1.00 78.56 91 ASN A O 1
ATOM 763 N N . ARG A 1 92 ? -16.503 1.860 7.989 1.00 81.88 92 ARG A N 1
ATOM 764 C CA . ARG A 1 92 ? -15.313 1.087 7.627 1.00 81.88 92 ARG A CA 1
ATOM 765 C C . ARG A 1 92 ? -15.403 0.569 6.193 1.00 81.88 92 ARG A C 1
ATOM 767 O O . ARG A 1 92 ? -14.473 0.779 5.425 1.00 81.88 92 ARG A O 1
ATOM 774 N N . VAL A 1 93 ? -16.514 -0.081 5.836 1.00 79.88 93 VAL A N 1
ATOM 775 C CA . VAL A 1 93 ? -16.714 -0.621 4.478 1.00 79.88 93 VAL A CA 1
ATOM 776 C C . VAL A 1 93 ? -16.649 0.503 3.447 1.00 79.88 93 VAL A C 1
ATOM 778 O O . VAL A 1 93 ? -15.948 0.389 2.448 1.00 79.88 93 VAL A O 1
ATOM 781 N N . ARG A 1 94 ? -17.309 1.631 3.722 1.00 79.88 94 ARG A N 1
ATOM 782 C CA . ARG A 1 94 ? -17.295 2.794 2.831 1.00 79.88 94 ARG A CA 1
ATOM 783 C C . ARG A 1 94 ? -15.895 3.398 2.660 1.00 79.88 94 ARG A C 1
ATOM 785 O O . ARG A 1 94 ? -15.541 3.802 1.557 1.00 79.88 94 ARG A O 1
ATOM 792 N N . GLU A 1 95 ? -15.118 3.507 3.734 1.00 79.44 95 GLU A N 1
ATOM 793 C CA . GLU A 1 95 ? -13.746 4.030 3.697 1.00 79.44 95 GLU A CA 1
ATOM 794 C C . GLU A 1 95 ? -12.801 3.069 2.949 1.00 79.44 95 GLU A C 1
ATOM 796 O O . GLU A 1 95 ? -11.984 3.524 2.146 1.00 79.44 95 GLU A O 1
ATOM 801 N N . GLU A 1 96 ? -12.964 1.751 3.133 1.00 80.44 96 GLU A N 1
ATOM 802 C CA . GLU A 1 96 ? -12.253 0.716 2.364 1.00 80.44 96 GLU A CA 1
ATOM 803 C C . GLU A 1 96 ? -12.581 0.812 0.862 1.00 80.44 96 GLU A C 1
ATOM 805 O O . GLU A 1 96 ? -11.671 0.869 0.033 1.00 80.44 96 GLU A O 1
ATOM 810 N N . GLU A 1 97 ? -13.862 0.933 0.500 1.00 83.00 97 GLU A N 1
ATOM 811 C CA . GLU A 1 97 ? -14.298 1.112 -0.892 1.00 83.00 97 GLU A CA 1
ATOM 812 C C . GLU A 1 97 ? -13.721 2.385 -1.528 1.00 83.00 97 GLU A C 1
ATOM 814 O O . GLU A 1 97 ? -13.318 2.378 -2.693 1.00 83.00 97 GLU A O 1
ATOM 819 N N . GLN A 1 98 ? -13.656 3.489 -0.778 1.00 82.25 98 GLN A N 1
ATOM 820 C CA . GLN A 1 98 ? -13.087 4.747 -1.268 1.00 82.25 98 GLN A CA 1
ATOM 821 C C . GLN A 1 98 ? -11.595 4.630 -1.581 1.00 82.25 98 GLN A C 1
ATOM 823 O O . GLN A 1 98 ? -11.150 5.131 -2.617 1.00 82.25 98 GLN A O 1
ATOM 828 N N . ILE A 1 99 ? -10.830 3.959 -0.719 1.00 81.94 99 ILE A N 1
ATOM 829 C CA . ILE A 1 99 ? -9.403 3.711 -0.958 1.00 81.94 99 ILE A CA 1
ATOM 830 C C . ILE A 1 99 ? -9.213 2.781 -2.144 1.00 81.94 99 ILE A C 1
ATOM 832 O O . ILE A 1 99 ? -8.369 3.048 -2.995 1.00 81.94 99 ILE A O 1
ATOM 836 N N . ASP A 1 100 ? -10.019 1.729 -2.238 1.00 82.00 100 ASP A N 1
ATOM 837 C CA . ASP A 1 100 ? -9.961 0.795 -3.356 1.00 82.00 100 ASP A CA 1
ATOM 838 C C . ASP A 1 100 ? -10.225 1.485 -4.698 1.00 82.00 100 ASP A C 1
ATOM 840 O O . ASP A 1 100 ? -9.521 1.228 -5.679 1.00 82.00 100 ASP A O 1
ATOM 844 N N . LEU A 1 101 ? -11.206 2.391 -4.741 1.00 84.56 101 LEU A N 1
ATOM 845 C CA . LEU A 1 101 ? -11.487 3.207 -5.921 1.00 84.56 101 LEU A CA 1
ATOM 846 C C . LEU A 1 101 ? -10.315 4.126 -6.266 1.00 84.56 101 LEU A C 1
ATOM 848 O O . LEU A 1 101 ? -9.986 4.279 -7.442 1.00 84.56 101 LEU A O 1
ATOM 852 N N . GLU A 1 102 ? -9.678 4.738 -5.269 1.00 85.31 102 GLU A N 1
ATOM 853 C CA . GLU A 1 102 ? -8.522 5.594 -5.521 1.00 85.31 102 GLU A CA 1
ATOM 854 C C . GLU A 1 102 ? -7.315 4.780 -6.007 1.00 85.31 102 GLU A C 1
ATOM 856 O O . GLU A 1 102 ? -6.679 5.163 -6.986 1.00 85.31 102 GLU A O 1
ATOM 861 N N . ILE A 1 103 ? -7.043 3.612 -5.415 1.00 84.94 103 ILE A N 1
ATOM 862 C CA . ILE A 1 103 ? -5.996 2.690 -5.878 1.00 84.94 103 ILE A CA 1
ATOM 863 C C . ILE A 1 103 ? -6.243 2.285 -7.334 1.00 84.94 103 ILE A C 1
ATOM 865 O O . ILE A 1 103 ? -5.304 2.290 -8.130 1.00 84.94 103 ILE A O 1
ATOM 869 N N . ALA A 1 104 ? -7.487 1.958 -7.699 1.00 84.19 104 ALA A N 1
ATOM 870 C CA . ALA A 1 104 ? -7.840 1.609 -9.073 1.00 84.19 104 ALA A CA 1
ATOM 871 C C . ALA A 1 104 ? -7.540 2.762 -10.045 1.00 84.19 104 ALA A C 1
ATOM 873 O O . ALA A 1 104 ? -6.838 2.554 -11.033 1.00 84.19 104 ALA A O 1
ATOM 874 N N . LYS A 1 105 ? -7.956 3.991 -9.713 1.00 85.75 105 LYS A N 1
ATOM 875 C CA . LYS A 1 105 ? -7.650 5.184 -10.524 1.00 85.75 105 LYS A CA 1
ATOM 876 C C . LYS A 1 105 ? -6.148 5.422 -10.672 1.00 85.75 105 LYS A C 1
ATOM 878 O O . LYS A 1 105 ? -5.683 5.756 -11.759 1.00 85.75 105 LYS A O 1
ATOM 883 N N . GLN A 1 106 ? -5.373 5.250 -9.599 1.00 86.69 106 GLN A N 1
ATOM 884 C CA . GLN A 1 106 ? -3.918 5.413 -9.668 1.00 86.69 106 GLN A CA 1
ATOM 885 C C . GLN A 1 106 ? -3.251 4.312 -10.501 1.00 86.69 106 GLN A C 1
ATOM 887 O O . GLN A 1 106 ? -2.286 4.590 -11.211 1.00 86.69 106 GLN A O 1
ATOM 892 N N . LYS A 1 107 ? -3.765 3.075 -10.463 1.00 86.56 107 LYS A N 1
ATOM 893 C CA . LYS A 1 107 ? -3.298 1.979 -11.327 1.00 86.56 107 LYS A CA 1
ATOM 894 C C . LYS A 1 107 ? -3.603 2.240 -12.803 1.00 86.56 107 LYS A C 1
ATOM 896 O O . LYS A 1 107 ? -2.731 2.014 -13.637 1.00 86.56 107 LYS A O 1
ATOM 901 N N . GLU A 1 108 ? -4.790 2.754 -13.118 1.00 86.75 108 GLU A N 1
ATOM 902 C CA . GLU A 1 108 ? -5.151 3.174 -14.479 1.00 86.75 108 GLU A CA 1
ATOM 903 C C . GLU A 1 108 ? -4.229 4.292 -14.977 1.00 86.75 108 GLU A C 1
ATOM 905 O O . GLU A 1 108 ? -3.658 4.186 -16.063 1.00 86.75 108 GLU A O 1
ATOM 910 N N . LEU A 1 109 ? -4.000 5.320 -14.151 1.00 86.38 109 LEU A N 1
ATOM 911 C CA . LEU A 1 109 ? -3.079 6.408 -14.481 1.00 86.38 109 LEU A CA 1
ATOM 912 C C . LEU A 1 109 ? -1.641 5.902 -14.676 1.00 86.38 109 LEU A C 1
ATOM 914 O O . LEU A 1 109 ? -0.952 6.337 -15.598 1.00 86.38 109 LEU A O 1
ATOM 918 N N . LEU A 1 110 ? -1.179 4.978 -13.829 1.00 86.56 110 LEU A N 1
ATOM 919 C CA . LEU A 1 110 ? 0.130 4.343 -13.980 1.00 86.56 110 LEU A CA 1
ATOM 920 C C . LEU A 1 110 ? 0.231 3.607 -15.320 1.00 86.56 110 LEU A C 1
ATOM 922 O O . LEU A 1 110 ? 1.246 3.740 -16.000 1.00 86.56 110 LEU A O 1
ATOM 926 N N . MET A 1 111 ? -0.807 2.866 -15.711 1.00 87.31 111 MET A N 1
ATOM 927 C CA . MET A 1 111 ? -0.842 2.146 -16.984 1.00 87.31 111 MET A CA 1
ATOM 928 C C . MET A 1 111 ? -0.789 3.102 -18.181 1.00 87.31 111 MET A C 1
ATOM 930 O O . MET A 1 111 ? 0.047 2.911 -19.061 1.00 87.31 111 MET A O 1
ATOM 934 N N . GLU A 1 112 ? -1.580 4.181 -18.162 1.00 87.94 112 GLU A N 1
ATOM 935 C CA . GLU A 1 112 ? -1.556 5.224 -19.200 1.00 87.94 112 GLU A CA 1
ATOM 936 C C . GLU A 1 112 ? -0.158 5.853 -19.342 1.00 87.94 112 GLU A C 1
ATOM 938 O O . GLU A 1 112 ? 0.361 6.003 -20.451 1.00 87.94 112 GLU A O 1
ATOM 943 N N . LEU A 1 113 ? 0.488 6.191 -18.219 1.00 87.12 113 LEU A N 1
ATOM 944 C CA . LEU A 1 113 ? 1.828 6.784 -18.220 1.00 87.12 113 LEU A CA 1
ATOM 945 C C . LEU A 1 113 ? 2.904 5.803 -18.696 1.00 87.12 113 LEU A C 1
ATOM 947 O O . LEU A 1 113 ? 3.816 6.200 -19.424 1.00 87.12 113 LEU A O 1
ATOM 951 N N . VAL A 1 114 ? 2.808 4.535 -18.290 1.00 87.50 114 VAL A N 1
ATOM 952 C CA . VAL A 1 114 ? 3.731 3.481 -18.719 1.00 87.50 114 VAL A CA 1
AT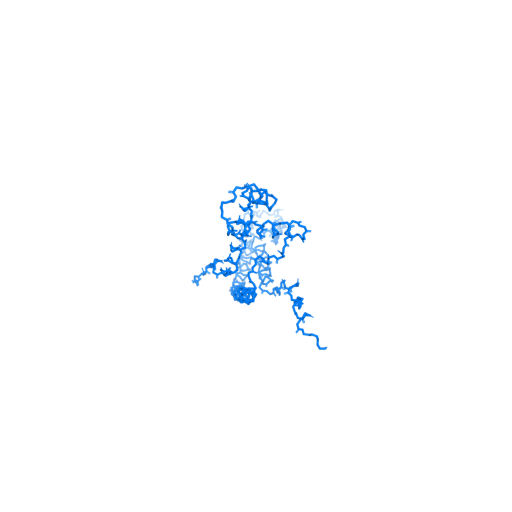OM 953 C C . VAL A 1 114 ? 3.616 3.255 -20.222 1.00 87.50 114 VAL A C 1
ATOM 955 O O . VAL A 1 114 ? 4.636 3.296 -20.906 1.00 87.50 114 VAL A O 1
ATOM 958 N N . ASP A 1 115 ? 2.405 3.090 -20.751 1.00 86.12 115 ASP A N 1
ATOM 959 C CA . ASP A 1 115 ? 2.195 2.883 -22.187 1.00 86.12 115 ASP A CA 1
ATOM 960 C C . ASP A 1 115 ? 2.620 4.111 -23.007 1.00 86.12 115 ASP A C 1
ATOM 962 O O . ASP A 1 115 ? 3.257 3.973 -24.057 1.00 86.12 115 ASP A O 1
ATOM 966 N N . GLY A 1 116 ? 2.354 5.316 -22.491 1.00 86.38 116 GLY A N 1
ATOM 967 C CA . GLY A 1 116 ? 2.758 6.574 -23.117 1.00 86.38 116 GLY A CA 1
ATOM 968 C C . GLY A 1 116 ? 4.273 6.809 -23.150 1.00 86.38 116 GLY A C 1
ATOM 969 O O . GLY A 1 116 ? 4.759 7.473 -24.066 1.00 86.38 116 GLY A O 1
ATOM 970 N N . LEU A 1 117 ? 5.035 6.271 -22.188 1.00 88.38 117 LEU A N 1
ATOM 971 C CA . LEU A 1 117 ? 6.487 6.477 -22.085 1.00 88.38 117 LEU A CA 1
ATOM 972 C C . LEU A 1 117 ? 7.315 5.309 -22.636 1.00 88.38 117 LEU A C 1
ATOM 974 O O . LEU A 1 117 ? 8.424 5.535 -23.127 1.00 88.38 117 LEU A O 1
ATOM 978 N N . GLN A 1 118 ? 6.790 4.082 -22.587 1.00 89.25 118 GLN A N 1
ATOM 979 C CA . GLN A 1 118 ? 7.513 2.874 -22.981 1.00 89.25 118 GLN A CA 1
ATOM 980 C C . GLN A 1 118 ? 7.981 2.946 -24.432 1.00 89.25 118 GLN A C 1
ATOM 982 O O . GLN A 1 118 ? 9.177 2.857 -24.705 1.00 89.25 118 GLN A O 1
ATOM 987 N N . THR A 1 119 ? 7.052 3.154 -25.363 1.00 87.19 119 THR A N 1
ATOM 988 C CA . THR A 1 119 ? 7.374 3.131 -26.796 1.00 87.19 119 THR A CA 1
ATOM 989 C C . THR A 1 119 ? 8.359 4.240 -27.190 1.00 87.19 119 THR A C 1
ATOM 991 O O . THR A 1 119 ? 9.362 3.931 -27.838 1.00 87.19 119 THR A O 1
ATOM 994 N N . PRO A 1 120 ? 8.164 5.517 -26.790 1.00 90.69 120 PRO A N 1
ATOM 995 C CA . PRO A 1 120 ? 9.133 6.569 -27.093 1.00 90.69 120 PRO A CA 1
ATOM 996 C C . PRO A 1 120 ? 10.524 6.304 -26.511 1.00 90.69 120 PRO A C 1
ATOM 998 O O . PRO A 1 120 ? 11.516 6.486 -27.217 1.00 90.69 120 PRO A O 1
ATOM 1001 N N . LEU A 1 121 ? 10.615 5.861 -25.251 1.00 88.81 121 LEU A N 1
ATOM 1002 C CA . LEU A 1 121 ? 11.903 5.663 -24.587 1.00 88.81 121 LEU A CA 1
ATOM 1003 C C . LEU A 1 121 ? 12.689 4.498 -25.199 1.00 88.81 121 LEU A C 1
ATOM 1005 O O . LEU A 1 121 ? 13.875 4.658 -25.492 1.00 88.81 121 LEU A O 1
ATOM 1009 N N . LEU A 1 122 ? 12.035 3.357 -25.436 1.00 88.88 122 LEU A N 1
ATOM 1010 C CA . LEU A 1 122 ? 12.680 2.191 -26.048 1.00 88.88 122 LEU A CA 1
ATOM 1011 C C . LEU A 1 122 ? 13.162 2.502 -27.471 1.00 88.88 122 LEU A C 1
ATOM 1013 O O . LEU A 1 122 ? 14.302 2.195 -27.813 1.00 88.88 122 LEU A O 1
ATOM 1017 N N . ASN A 1 123 ? 12.360 3.220 -28.265 1.00 89.19 123 ASN A N 1
ATOM 1018 C CA . ASN A 1 123 ? 12.768 3.655 -29.604 1.00 89.19 123 ASN A CA 1
ATOM 1019 C C . ASN A 1 123 ? 13.997 4.576 -29.576 1.00 89.19 123 ASN A C 1
ATOM 1021 O O . ASN A 1 123 ? 14.884 4.449 -30.421 1.00 89.19 123 ASN A O 1
ATOM 1025 N N . VAL A 1 124 ? 14.070 5.505 -28.617 1.00 90.31 124 VAL A N 1
ATOM 1026 C CA . VAL A 1 124 ? 15.241 6.380 -28.455 1.00 90.31 124 VAL A CA 1
ATOM 1027 C C . VAL A 1 124 ? 16.478 5.567 -28.078 1.00 90.31 124 VAL A C 1
ATOM 1029 O O . VAL A 1 124 ? 17.523 5.762 -28.694 1.00 90.31 124 VAL A O 1
ATOM 1032 N N . LEU A 1 125 ? 16.367 4.633 -27.129 1.00 87.75 125 LEU A N 1
ATOM 1033 C CA . LEU A 1 125 ? 17.489 3.780 -26.719 1.00 87.75 125 LEU A CA 1
ATOM 1034 C C . LEU A 1 125 ? 17.991 2.901 -27.873 1.00 87.75 125 LEU A C 1
ATOM 1036 O O . LEU A 1 125 ? 19.196 2.852 -28.109 1.00 87.75 125 LEU A O 1
ATOM 1040 N N . LEU A 1 126 ? 17.081 2.316 -28.657 1.00 88.38 126 LEU A N 1
ATOM 1041 C CA . LEU A 1 126 ? 17.424 1.543 -29.854 1.00 88.38 126 LEU A CA 1
ATOM 1042 C C . LEU A 1 126 ? 18.120 2.406 -30.921 1.00 88.38 126 LEU A C 1
ATOM 1044 O O . LEU A 1 126 ? 19.054 1.966 -31.591 1.00 88.38 126 LEU A O 1
ATOM 1048 N N . ASN A 1 127 ? 17.672 3.650 -31.104 1.00 86.94 127 ASN A N 1
ATOM 1049 C CA . ASN A 1 127 ? 18.323 4.574 -32.031 1.00 86.94 127 ASN A CA 1
ATOM 1050 C C . ASN A 1 127 ? 19.729 4.959 -31.554 1.00 86.94 127 ASN A C 1
ATOM 1052 O O . ASN A 1 127 ? 20.640 5.039 -32.377 1.00 86.94 127 ASN A O 1
ATOM 1056 N N . ILE A 1 128 ? 19.925 5.165 -30.248 1.00 86.62 128 ILE A N 1
ATOM 1057 C CA . ILE A 1 128 ? 21.249 5.434 -29.673 1.00 86.62 128 ILE A CA 1
ATOM 1058 C C . ILE A 1 128 ? 22.169 4.229 -29.881 1.00 86.62 128 ILE A C 1
ATOM 1060 O O . ILE A 1 128 ? 23.279 4.419 -30.369 1.00 86.62 128 ILE A O 1
ATOM 1064 N N . GLU A 1 129 ? 21.707 3.009 -29.601 1.00 85.50 129 GLU A N 1
ATOM 1065 C CA . GLU A 1 129 ? 22.469 1.773 -29.836 1.00 85.50 129 GLU A CA 1
ATOM 1066 C C . GLU A 1 129 ? 22.955 1.685 -31.292 1.00 85.50 129 GLU A C 1
ATOM 1068 O O . GLU A 1 129 ? 24.155 1.567 -31.549 1.00 85.50 129 GLU A O 1
ATOM 1073 N N . LYS A 1 130 ? 22.052 1.876 -32.265 1.00 86.25 130 LYS A N 1
ATOM 1074 C CA . LYS A 1 130 ? 22.413 1.894 -33.695 1.00 86.25 130 LYS A CA 1
ATOM 1075 C C . LYS A 1 130 ? 23.444 2.973 -34.028 1.00 86.25 130 LYS A C 1
ATOM 1077 O O . LYS A 1 130 ? 24.308 2.764 -34.879 1.00 86.25 130 LYS A O 1
ATOM 1082 N N . LEU A 1 131 ? 23.365 4.145 -33.400 1.00 84.94 131 LEU A N 1
ATOM 1083 C CA . LEU A 1 131 ? 24.348 5.212 -33.604 1.00 84.94 131 LEU A CA 1
ATOM 1084 C C . LEU A 1 131 ? 25.703 4.873 -32.967 1.00 84.94 131 LEU A C 1
ATOM 1086 O O . LEU A 1 131 ? 26.738 5.168 -33.568 1.00 84.94 131 LEU A O 1
ATOM 1090 N N . GLU A 1 132 ? 25.725 4.222 -31.802 1.00 82.81 132 GLU A N 1
ATOM 1091 C CA . GLU A 1 132 ? 26.954 3.720 -31.177 1.00 82.81 132 GLU A CA 1
ATOM 1092 C C . GLU A 1 132 ? 27.654 2.685 -32.066 1.00 82.81 132 GLU A C 1
ATOM 1094 O O . GLU A 1 132 ? 28.874 2.765 -32.251 1.00 82.81 132 GLU A O 1
ATOM 1099 N N . GLU A 1 133 ? 26.892 1.775 -32.682 1.00 79.94 133 GLU A N 1
ATOM 1100 C CA . GLU A 1 133 ? 27.400 0.819 -33.675 1.00 79.94 133 GLU A CA 1
ATOM 1101 C C . GLU A 1 133 ? 28.029 1.526 -34.873 1.00 79.94 133 GLU A C 1
ATOM 1103 O O . GLU A 1 133 ? 29.155 1.219 -35.279 1.00 79.94 133 GLU A O 1
ATOM 1108 N N . ARG A 1 134 ? 27.334 2.527 -35.425 1.00 81.06 134 ARG A N 1
ATOM 1109 C CA . ARG A 1 134 ? 27.835 3.309 -36.564 1.00 81.06 134 ARG A CA 1
ATOM 1110 C C . ARG A 1 134 ? 29.072 4.124 -36.205 1.00 81.06 134 ARG A C 1
ATOM 1112 O O . ARG A 1 134 ? 29.962 4.249 -37.043 1.00 81.06 134 ARG A O 1
ATOM 1119 N N . ARG A 1 135 ? 29.188 4.615 -34.967 1.00 77.81 135 ARG A N 1
ATOM 1120 C CA . ARG A 1 135 ? 30.379 5.336 -34.489 1.00 77.81 135 ARG A CA 1
ATOM 1121 C C . ARG A 1 135 ? 31.649 4.483 -34.573 1.00 77.81 135 ARG A C 1
ATOM 1123 O O . ARG A 1 135 ? 32.730 5.037 -34.766 1.00 77.81 135 ARG A O 1
ATOM 1130 N N . LEU A 1 136 ? 31.549 3.151 -34.486 1.00 72.00 136 LEU A N 1
ATOM 1131 C CA . LEU A 1 136 ? 32.715 2.277 -34.673 1.00 72.00 136 LEU A CA 1
ATOM 1132 C C . LEU A 1 136 ? 33.269 2.303 -36.099 1.00 72.00 136 LEU A C 1
ATOM 1134 O O . LEU A 1 136 ? 34.445 2.004 -36.282 1.00 72.00 136 LEU A O 1
ATOM 1138 N N . ILE A 1 137 ? 32.465 2.668 -37.100 1.00 74.00 137 ILE A N 1
ATOM 1139 C CA . ILE A 1 137 ? 32.938 2.786 -38.484 1.00 74.00 137 ILE A CA 1
ATOM 1140 C C . ILE A 1 137 ? 34.017 3.866 -38.576 1.00 74.00 137 ILE A C 1
ATOM 1142 O O . ILE A 1 137 ? 35.054 3.613 -39.176 1.00 74.00 137 ILE A O 1
ATOM 1146 N N . GLY A 1 138 ? 33.817 5.019 -37.925 1.00 71.12 138 GLY A N 1
ATOM 1147 C CA . GLY A 1 138 ? 34.822 6.087 -37.878 1.00 71.12 138 GLY A CA 1
ATOM 1148 C C . GLY A 1 138 ? 36.149 5.588 -37.308 1.00 71.12 138 GLY A C 1
ATOM 1149 O O . GLY A 1 138 ? 37.171 5.677 -37.972 1.00 71.12 138 GLY A O 1
ATOM 1150 N N . LYS A 1 139 ? 36.104 4.902 -36.159 1.00 70.44 139 LYS A N 1
ATOM 1151 C CA . LYS A 1 139 ? 37.300 4.299 -35.547 1.00 70.44 139 LYS A CA 1
ATOM 1152 C C . LYS A 1 139 ? 37.998 3.282 -36.457 1.00 70.44 139 LYS A C 1
ATOM 1154 O O . LYS A 1 139 ? 39.219 3.209 -36.469 1.00 70.44 139 LYS A O 1
ATOM 1159 N N . LYS A 1 140 ? 37.234 2.480 -37.208 1.00 69.25 140 LYS A N 1
ATOM 1160 C CA . LYS A 1 140 ? 37.793 1.528 -38.184 1.00 69.25 140 LYS A CA 1
ATOM 1161 C C . LYS A 1 140 ? 38.488 2.247 -39.337 1.00 69.25 140 LYS A C 1
ATOM 1163 O O . LYS A 1 140 ? 39.522 1.778 -39.793 1.00 69.25 140 LYS A O 1
ATOM 1168 N N . VAL A 1 141 ? 37.924 3.363 -39.797 1.00 71.31 141 VAL A N 1
ATOM 1169 C CA . VAL A 1 141 ? 38.536 4.207 -40.829 1.00 71.31 141 VAL A CA 1
ATOM 1170 C C . VAL A 1 141 ? 39.820 4.847 -40.307 1.00 71.31 141 VAL A C 1
ATOM 1172 O O . VAL A 1 141 ? 40.827 4.767 -40.998 1.00 71.31 141 VAL A O 1
ATOM 1175 N N . ASP A 1 142 ? 39.820 5.395 -39.090 1.00 71.50 142 ASP A N 1
ATOM 1176 C CA . ASP A 1 142 ? 41.012 6.012 -38.490 1.00 71.50 142 ASP A CA 1
ATOM 1177 C C . ASP A 1 142 ? 42.186 5.019 -38.413 1.00 71.50 142 ASP A C 1
ATOM 1179 O O . ASP A 1 142 ? 43.284 5.333 -38.864 1.00 71.50 142 ASP A O 1
ATOM 1183 N N . ILE A 1 143 ? 41.937 3.779 -37.969 1.00 69.31 143 ILE A N 1
ATOM 1184 C CA . ILE A 1 143 ? 42.957 2.712 -37.956 1.00 69.31 143 ILE A CA 1
ATOM 1185 C C . ILE A 1 143 ? 43.503 2.433 -39.360 1.00 69.31 143 ILE A C 1
ATOM 1187 O O . ILE A 1 143 ? 44.715 2.350 -39.543 1.00 69.31 143 ILE A O 1
ATOM 1191 N N . LEU A 1 144 ? 42.622 2.307 -40.357 1.00 66.69 144 LEU A N 1
ATOM 1192 C CA . LEU A 1 144 ? 43.037 2.053 -41.740 1.00 66.69 144 LEU A CA 1
ATOM 1193 C C . LEU A 1 144 ? 43.871 3.200 -42.328 1.00 66.69 144 LEU A C 1
ATOM 1195 O O . LEU A 1 144 ? 44.709 2.955 -43.192 1.00 66.69 144 LEU A O 1
ATOM 1199 N N . LEU A 1 145 ? 43.632 4.442 -41.896 1.00 67.50 145 LEU A N 1
ATOM 1200 C CA . LEU A 1 145 ? 44.401 5.609 -42.332 1.00 67.50 145 LEU A CA 1
ATOM 1201 C C . LEU A 1 145 ? 45.761 5.716 -41.623 1.00 67.50 145 LEU A C 1
ATOM 1203 O O . LEU A 1 145 ? 46.724 6.186 -42.229 1.00 67.50 145 LEU A O 1
ATOM 1207 N N . GLU A 1 146 ? 45.851 5.295 -40.359 1.00 67.25 146 GLU A N 1
ATOM 1208 C CA . GLU A 1 146 ? 47.097 5.278 -39.577 1.00 67.25 146 GLU A CA 1
ATOM 1209 C C . GLU A 1 146 ? 48.042 4.134 -39.983 1.00 67.25 146 GLU A C 1
ATOM 1211 O O . GLU A 1 146 ? 49.268 4.247 -39.844 1.00 67.25 146 GLU A O 1
ATOM 1216 N N . GLU A 1 147 ? 47.503 3.040 -40.523 1.00 65.31 147 GLU A N 1
ATOM 1217 C CA . GLU A 1 147 ? 48.301 1.918 -41.003 1.00 65.31 147 GLU A CA 1
ATOM 1218 C C . GLU A 1 147 ? 49.117 2.277 -42.255 1.00 65.31 147 GLU A C 1
ATOM 1220 O O . GLU A 1 147 ? 48.624 2.390 -43.378 1.00 65.31 147 GLU A O 1
ATOM 1225 N N . LYS A 1 148 ? 50.438 2.392 -42.077 1.00 57.28 148 LYS A N 1
ATOM 1226 C CA . LYS A 1 148 ? 51.387 2.506 -43.189 1.00 57.28 148 LYS A CA 1
ATOM 1227 C C . LYS A 1 148 ? 51.525 1.164 -43.904 1.00 57.28 148 LYS A C 1
ATOM 1229 O O . LYS A 1 148 ? 52.225 0.269 -43.433 1.00 57.28 148 LYS A O 1
ATOM 1234 N N . ILE A 1 149 ? 50.919 1.050 -45.082 1.00 55.06 149 ILE A N 1
ATOM 1235 C CA . ILE A 1 149 ? 51.123 -0.091 -45.982 1.00 55.06 149 ILE A CA 1
ATOM 1236 C C . ILE A 1 149 ? 52.526 0.017 -46.605 1.00 55.06 149 ILE A C 1
ATOM 1238 O O . ILE A 1 149 ? 52.741 0.770 -47.553 1.00 55.06 149 ILE A O 1
ATOM 1242 N N . THR A 1 150 ? 53.503 -0.727 -46.082 1.00 51.41 150 THR A N 1
ATOM 1243 C CA . THR A 1 150 ? 54.788 -0.973 -46.762 1.00 51.41 150 THR A CA 1
ATOM 1244 C C . THR A 1 150 ? 54.699 -2.238 -47.615 1.00 51.41 150 THR A C 1
ATOM 1246 O O . THR A 1 150 ? 54.015 -3.188 -47.243 1.00 51.41 150 THR A O 1
ATOM 1249 N N . GLN A 1 151 ? 55.395 -2.265 -48.761 1.00 50.59 151 GLN A N 1
ATOM 1250 C CA . GLN A 1 151 ? 55.306 -3.341 -49.768 1.00 50.59 151 GLN A CA 1
ATOM 1251 C C . GLN A 1 151 ? 55.534 -4.768 -49.220 1.00 50.59 151 GLN A C 1
ATOM 1253 O O . GLN A 1 151 ? 55.010 -5.711 -49.806 1.00 50.59 151 GLN A O 1
ATOM 1258 N N . ASP A 1 152 ? 56.233 -4.929 -48.091 1.00 50.66 152 ASP A N 1
ATOM 1259 C CA . ASP A 1 152 ? 56.470 -6.233 -47.447 1.00 50.66 152 ASP A CA 1
ATOM 1260 C C . ASP A 1 152 ? 55.463 -6.611 -46.344 1.00 50.66 152 ASP A C 1
ATOM 1262 O O . ASP A 1 152 ? 55.354 -7.784 -45.977 1.00 50.66 152 ASP A O 1
ATOM 1266 N N . ASN A 1 153 ? 54.662 -5.667 -45.840 1.00 50.44 153 ASN A N 1
ATOM 1267 C CA . ASN A 1 153 ? 53.622 -5.954 -44.853 1.00 50.44 153 ASN A CA 1
ATOM 1268 C C . ASN A 1 153 ? 52.273 -6.114 -45.548 1.00 50.44 153 ASN A C 1
ATOM 1270 O O . ASN A 1 153 ? 51.532 -5.172 -45.820 1.00 50.44 153 ASN A O 1
ATOM 1274 N N . ARG A 1 154 ? 51.977 -7.379 -45.847 1.00 52.81 154 ARG A N 1
ATOM 1275 C CA . ARG A 1 154 ? 50.745 -7.843 -46.482 1.00 52.81 154 ARG A CA 1
ATOM 1276 C C . ARG A 1 154 ? 49.516 -7.231 -45.804 1.00 52.81 154 ARG A C 1
ATOM 1278 O O . ARG A 1 154 ? 49.364 -7.313 -44.588 1.00 52.81 154 ARG A O 1
ATOM 1285 N N . ILE A 1 155 ? 48.579 -6.795 -46.643 1.00 54.16 155 ILE A N 1
ATOM 1286 C CA . ILE A 1 155 ? 47.191 -6.363 -46.372 1.00 54.16 155 ILE A CA 1
ATOM 1287 C C . ILE A 1 155 ? 46.466 -7.216 -45.296 1.00 54.16 155 ILE A C 1
ATOM 1289 O O . ILE A 1 155 ? 45.530 -6.753 -44.655 1.00 54.16 155 ILE A O 1
ATOM 1293 N N . ARG A 1 156 ? 46.921 -8.451 -45.032 1.00 52.06 156 ARG A N 1
ATOM 1294 C CA . ARG A 1 156 ? 46.447 -9.325 -43.945 1.00 52.06 156 ARG A CA 1
ATOM 1295 C C . ARG A 1 156 ? 46.527 -8.720 -42.534 1.00 52.06 156 ARG A C 1
ATOM 1297 O O . ARG A 1 156 ? 45.620 -9.006 -41.758 1.00 52.06 156 ARG A O 1
ATOM 1304 N N . ASN A 1 157 ? 47.546 -7.924 -42.191 1.00 55.19 157 ASN A N 1
ATOM 1305 C CA . ASN A 1 157 ? 47.657 -7.366 -40.828 1.00 55.19 157 ASN A CA 1
ATOM 1306 C C . ASN A 1 157 ? 46.603 -6.277 -40.561 1.00 55.19 157 ASN A C 1
ATOM 1308 O O . ASN A 1 157 ? 45.983 -6.286 -39.500 1.00 55.19 157 ASN A O 1
ATOM 1312 N N . ALA A 1 158 ? 46.312 -5.453 -41.569 1.00 52.72 158 ALA A N 1
ATOM 1313 C CA . ALA A 1 158 ? 45.296 -4.404 -41.517 1.00 52.72 158 ALA A CA 1
ATOM 1314 C C . ALA A 1 158 ? 43.883 -4.938 -41.271 1.00 52.72 158 ALA A C 1
ATOM 1316 O O . ALA A 1 158 ? 43.172 -4.550 -40.341 1.00 52.72 158 ALA A O 1
ATOM 1317 N N . PHE A 1 159 ? 43.491 -5.934 -42.067 1.00 55.62 159 PHE A N 1
ATOM 1318 C CA . PHE A 1 159 ? 42.205 -6.604 -41.889 1.00 55.62 159 PHE A CA 1
ATOM 1319 C C . PHE A 1 159 ? 42.122 -7.370 -40.561 1.00 55.62 159 PHE A C 1
ATOM 1321 O O . PHE A 1 159 ? 41.038 -7.449 -39.983 1.00 55.62 159 PHE A O 1
ATOM 1328 N N . GLY A 1 160 ? 43.242 -7.888 -40.045 1.00 57.41 160 GLY A N 1
ATOM 1329 C CA . GLY A 1 160 ? 43.317 -8.494 -38.714 1.00 57.41 160 GLY A CA 1
ATOM 1330 C C . GLY A 1 160 ? 42.972 -7.499 -37.603 1.00 57.41 160 GLY A C 1
ATOM 1331 O O . GLY A 1 160 ? 42.064 -7.762 -36.818 1.00 57.41 160 GLY A O 1
ATOM 1332 N N . HIS A 1 161 ? 43.615 -6.326 -37.580 1.00 55.16 161 HIS A N 1
ATOM 1333 C CA . HIS A 1 161 ? 43.365 -5.279 -36.577 1.00 55.16 161 HIS A CA 1
ATOM 1334 C C . HIS A 1 161 ? 41.953 -4.676 -36.657 1.00 55.16 161 HIS A C 1
ATOM 1336 O O . HIS A 1 161 ? 41.322 -4.451 -35.624 1.00 55.16 161 HIS A O 1
ATOM 1342 N N . VAL A 1 162 ? 41.395 -4.515 -37.861 1.00 57.78 162 VAL A N 1
ATOM 1343 C CA . VAL A 1 162 ? 39.995 -4.085 -38.050 1.00 57.78 162 VAL A CA 1
ATOM 1344 C C . VAL A 1 162 ? 38.991 -5.148 -37.575 1.00 57.78 162 VAL A C 1
ATOM 1346 O O . VAL A 1 162 ? 37.914 -4.799 -37.080 1.00 57.78 162 VAL A O 1
ATOM 1349 N N . SER A 1 163 ? 39.342 -6.437 -37.667 1.00 56.31 163 SER A N 1
ATOM 1350 C CA . SER A 1 163 ? 38.510 -7.552 -37.179 1.00 56.31 163 SER A CA 1
ATOM 1351 C C . SER A 1 163 ? 38.427 -7.609 -35.645 1.00 56.31 163 SER A C 1
ATOM 1353 O O . SER A 1 163 ? 37.405 -8.040 -35.107 1.00 56.31 163 SER A O 1
ATOM 1355 N N . TYR A 1 164 ? 39.448 -7.111 -34.932 1.00 52.78 164 TYR A N 1
ATOM 1356 C CA . TYR A 1 164 ? 39.421 -6.962 -33.468 1.00 52.78 164 TYR A CA 1
ATOM 1357 C C . TYR A 1 164 ? 38.485 -5.840 -32.985 1.00 52.78 164 TYR A C 1
ATOM 1359 O O . TYR A 1 164 ? 38.058 -5.869 -31.835 1.00 52.78 164 TYR A O 1
ATOM 1367 N N . LEU A 1 165 ? 38.088 -4.901 -33.855 1.00 53.12 165 LEU A N 1
ATOM 1368 C CA . LEU A 1 165 ? 37.011 -3.933 -33.591 1.00 53.12 165 LEU A CA 1
ATOM 1369 C C . LEU A 1 165 ? 35.623 -4.483 -33.966 1.00 53.12 165 LEU A C 1
ATOM 1371 O O . LEU A 1 165 ? 34.751 -3.753 -34.462 1.00 53.12 165 LEU A O 1
ATOM 1375 N N . SER A 1 166 ? 35.400 -5.785 -33.786 1.00 53.44 166 SER A N 1
ATOM 1376 C CA . SER A 1 166 ? 34.037 -6.312 -33.779 1.00 53.44 166 SER A CA 1
ATOM 1377 C C . SER A 1 166 ? 33.263 -5.606 -32.660 1.00 53.44 166 SER A C 1
ATOM 1379 O O . SER A 1 166 ? 33.768 -5.421 -31.554 1.00 53.44 166 SER A O 1
ATOM 1381 N N . PHE A 1 167 ? 32.060 -5.113 -32.975 1.00 52.06 167 PHE A N 1
ATOM 1382 C CA . PHE A 1 167 ? 31.174 -4.574 -31.949 1.00 52.06 167 PHE A CA 1
ATOM 1383 C C . PHE A 1 167 ? 30.855 -5.757 -31.042 1.00 52.06 167 PHE A C 1
ATOM 1385 O O . PHE A 1 167 ? 30.151 -6.661 -31.482 1.00 52.06 167 PHE A O 1
ATOM 1392 N N . SER A 1 168 ? 31.422 -5.805 -29.836 1.00 52.34 168 SER A N 1
ATOM 1393 C CA . SER A 1 168 ? 30.882 -6.693 -28.816 1.00 52.34 168 SER A CA 1
ATOM 1394 C C . SER A 1 168 ? 29.631 -6.002 -28.286 1.00 52.34 168 SER A C 1
ATOM 1396 O O . SER A 1 168 ? 29.750 -4.946 -27.652 1.00 52.34 168 SER A O 1
ATOM 1398 N N . PRO A 1 169 ? 28.426 -6.542 -28.539 1.00 52.44 169 PRO A N 1
ATOM 1399 C CA . PRO A 1 169 ? 27.191 -5.970 -28.013 1.00 52.44 169 PRO A CA 1
ATOM 1400 C C . PRO A 1 169 ? 27.173 -5.941 -26.478 1.00 52.44 169 PRO A C 1
ATOM 1402 O O . PRO A 1 169 ? 26.334 -5.273 -25.889 1.00 52.44 169 PRO A O 1
ATOM 1405 N N . GLU A 1 170 ? 28.102 -6.650 -25.833 1.00 50.25 170 GLU A N 1
ATOM 1406 C CA . GLU A 1 170 ? 28.273 -6.743 -24.382 1.00 50.25 170 GLU A CA 1
ATOM 1407 C C . GLU A 1 170 ? 28.783 -5.438 -23.733 1.00 50.25 170 GLU A C 1
ATOM 1409 O O . GLU A 1 170 ? 28.849 -5.352 -22.509 1.00 50.25 170 GLU A O 1
ATOM 1414 N N . HIS A 1 171 ? 29.127 -4.406 -24.518 1.00 54.44 171 HIS A N 1
ATOM 1415 C CA . HIS A 1 171 ? 29.620 -3.116 -24.006 1.00 54.44 171 HIS A CA 1
ATOM 1416 C C . HIS A 1 171 ? 28.797 -1.888 -24.431 1.00 54.44 171 HIS A C 1
ATOM 1418 O O . HIS A 1 171 ? 29.206 -0.758 -24.152 1.00 54.44 171 HIS A O 1
ATOM 1424 N N . SER A 1 172 ? 27.651 -2.060 -25.103 1.00 70.38 172 SER A N 1
ATOM 1425 C CA . SER A 1 172 ? 26.757 -0.923 -25.363 1.00 70.38 172 SER A CA 1
ATOM 1426 C C . SER A 1 172 ? 25.952 -0.591 -24.107 1.00 70.38 172 SER A C 1
ATOM 1428 O O . SER A 1 172 ? 25.052 -1.331 -23.704 1.00 70.38 172 SER A O 1
ATOM 1430 N N . ASN A 1 173 ? 26.238 0.574 -23.523 1.00 79.00 173 ASN A N 1
ATOM 1431 C CA . ASN A 1 173 ? 25.462 1.125 -22.412 1.00 79.00 173 ASN A CA 1
ATOM 1432 C C . ASN A 1 173 ? 23.993 1.350 -22.806 1.00 79.00 173 ASN A C 1
ATOM 1434 O O . ASN A 1 173 ? 23.103 1.253 -21.958 1.00 79.00 173 ASN A O 1
ATOM 1438 N N . ALA A 1 174 ? 23.728 1.651 -24.083 1.00 81.56 174 ALA A N 1
ATOM 1439 C CA . ALA A 1 174 ? 22.379 1.849 -24.602 1.00 81.56 174 ALA A CA 1
ATOM 1440 C C . ALA A 1 174 ? 21.588 0.536 -24.647 1.00 81.56 174 ALA A C 1
ATOM 1442 O O . ALA A 1 174 ? 20.440 0.518 -24.204 1.00 81.56 174 ALA A O 1
ATOM 1443 N N . LYS A 1 175 ? 22.220 -0.564 -25.076 1.00 81.00 175 LYS A N 1
ATOM 1444 C CA . LYS A 1 175 ? 21.619 -1.903 -25.055 1.00 81.00 175 LYS A CA 1
ATOM 1445 C C . LYS A 1 175 ? 21.295 -2.365 -23.633 1.00 81.00 175 LYS A C 1
ATOM 1447 O O . LYS A 1 175 ? 20.166 -2.760 -23.352 1.00 81.00 175 LYS A O 1
ATOM 1452 N N . GLU A 1 176 ? 22.248 -2.240 -22.708 1.00 85.00 176 GLU A N 1
ATOM 1453 C CA . GLU A 1 176 ? 22.016 -2.583 -21.297 1.00 85.00 176 GLU A CA 1
ATOM 1454 C C . GLU A 1 176 ? 20.883 -1.730 -20.693 1.00 85.00 176 GLU A C 1
ATOM 1456 O O . GLU A 1 176 ? 20.031 -2.224 -19.949 1.00 85.00 176 GLU A O 1
ATOM 1461 N N . SER A 1 177 ? 20.835 -0.441 -21.043 1.00 84.88 177 SER A N 1
ATOM 1462 C CA . SER A 1 177 ? 19.768 0.467 -20.611 1.00 84.88 177 SER A CA 1
ATOM 1463 C C . SER A 1 177 ? 18.411 0.117 -21.227 1.00 84.88 177 SER A C 1
ATOM 1465 O O . SER A 1 177 ? 17.400 0.233 -20.535 1.00 84.88 177 SER A O 1
ATOM 1467 N N . HIS A 1 178 ? 18.372 -0.343 -22.482 1.00 89.06 178 HIS A N 1
ATOM 1468 C CA . HIS A 1 178 ? 17.156 -0.820 -23.146 1.00 89.06 178 HIS A CA 1
ATOM 1469 C C . HIS A 1 178 ? 16.574 -2.032 -22.413 1.00 89.06 178 HIS A C 1
ATOM 1471 O O . HIS A 1 178 ? 15.410 -2.012 -22.017 1.00 89.06 178 HIS A O 1
ATOM 1477 N N . GLU A 1 179 ? 17.398 -3.046 -22.134 1.00 87.44 179 GLU A N 1
ATOM 1478 C CA . GLU A 1 179 ? 16.973 -4.246 -21.400 1.00 87.44 179 GLU A CA 1
ATOM 1479 C C . GLU A 1 179 ? 16.484 -3.919 -19.978 1.00 87.44 179 GLU A C 1
ATOM 1481 O O . GLU A 1 179 ? 15.482 -4.468 -19.506 1.00 87.44 179 GLU A O 1
ATOM 1486 N N . LYS A 1 180 ? 17.164 -3.002 -19.274 1.00 87.94 180 LYS A N 1
ATOM 1487 C CA . LYS A 1 180 ? 16.724 -2.528 -17.950 1.00 87.94 180 LYS A CA 1
ATOM 1488 C C . LYS A 1 180 ? 15.395 -1.777 -18.028 1.00 87.94 180 LYS A C 1
ATOM 1490 O O . LYS A 1 180 ? 14.534 -1.995 -17.175 1.00 87.94 180 LYS A O 1
ATOM 1495 N N . ALA A 1 181 ? 15.218 -0.923 -19.037 1.00 86.62 181 ALA A N 1
ATOM 1496 C CA . ALA A 1 181 ? 13.983 -0.176 -19.244 1.00 86.62 181 ALA A CA 1
ATOM 1497 C C . ALA A 1 181 ? 12.805 -1.114 -19.545 1.00 86.62 181 ALA A C 1
ATOM 1499 O O . ALA A 1 181 ? 11.751 -0.969 -18.930 1.00 86.62 181 ALA A O 1
ATOM 1500 N N . GLU A 1 182 ? 12.983 -2.120 -20.405 1.00 87.62 182 GLU A N 1
ATOM 1501 C CA . GLU A 1 182 ? 11.950 -3.132 -20.671 1.00 87.62 182 GLU A CA 1
ATOM 1502 C C . GLU A 1 182 ? 11.536 -3.885 -19.403 1.00 87.62 182 GLU A C 1
ATOM 1504 O O . GLU A 1 182 ? 10.342 -4.006 -19.116 1.00 87.62 182 GLU A O 1
ATOM 1509 N N . LYS A 1 183 ? 12.508 -4.345 -18.602 1.00 90.31 183 LYS A N 1
ATOM 1510 C CA . LYS A 1 183 ? 12.225 -5.015 -17.320 1.00 90.31 183 LYS A CA 1
ATOM 1511 C C . LYS A 1 183 ? 11.458 -4.104 -16.364 1.00 90.31 183 LYS A C 1
ATOM 1513 O O . LYS A 1 183 ? 10.506 -4.558 -15.730 1.00 90.31 183 LYS A O 1
ATOM 1518 N N . LEU A 1 184 ? 11.843 -2.830 -16.279 1.00 89.50 184 LEU A N 1
ATOM 1519 C CA . LEU A 1 184 ? 11.163 -1.843 -15.443 1.00 89.50 184 LEU A CA 1
ATOM 1520 C C . LEU A 1 184 ? 9.719 -1.614 -15.904 1.00 89.50 184 LEU A C 1
ATOM 1522 O O . LEU A 1 184 ? 8.811 -1.679 -15.080 1.00 89.50 184 LEU A O 1
ATOM 1526 N N . PHE A 1 185 ? 9.483 -1.393 -17.200 1.00 88.44 185 PHE A N 1
ATOM 1527 C CA . PHE A 1 185 ? 8.128 -1.199 -17.721 1.00 88.44 185 PHE A CA 1
ATOM 1528 C C . PHE A 1 185 ? 7.246 -2.426 -17.490 1.00 88.44 185 PHE A C 1
ATOM 1530 O O . PHE A 1 185 ? 6.105 -2.273 -17.062 1.00 88.44 185 PHE A O 1
ATOM 1537 N N . ASN A 1 186 ? 7.779 -3.636 -17.669 1.00 86.69 186 ASN A N 1
ATOM 1538 C CA . ASN A 1 186 ? 7.049 -4.865 -17.359 1.00 86.69 186 ASN A CA 1
ATOM 1539 C C . ASN A 1 186 ? 6.716 -4.976 -15.863 1.00 86.69 186 ASN A C 1
ATOM 1541 O O . ASN A 1 186 ? 5.595 -5.335 -15.509 1.00 86.69 186 ASN A O 1
ATOM 1545 N N . ALA A 1 187 ? 7.645 -4.612 -14.975 1.00 87.56 187 ALA A N 1
ATOM 1546 C CA . ALA A 1 187 ? 7.385 -4.585 -13.536 1.00 87.56 187 ALA A CA 1
ATOM 1547 C C . ALA A 1 187 ? 6.296 -3.562 -13.160 1.00 87.56 187 ALA A C 1
ATOM 1549 O O . ALA A 1 187 ? 5.415 -3.866 -12.356 1.00 87.56 187 ALA A O 1
ATOM 1550 N N . LEU A 1 188 ? 6.313 -2.374 -13.772 1.00 85.06 188 LEU A N 1
ATOM 1551 C CA . LEU A 1 188 ? 5.293 -1.344 -13.558 1.00 85.06 188 LEU A CA 1
ATOM 1552 C C . LEU A 1 188 ? 3.918 -1.773 -14.091 1.00 85.06 188 LEU A C 1
ATOM 1554 O O . LEU A 1 188 ? 2.914 -1.572 -13.407 1.00 85.06 188 LEU A O 1
ATOM 1558 N N . LYS A 1 189 ? 3.867 -2.426 -15.262 1.00 87.50 189 LYS A N 1
ATOM 1559 C CA . LYS A 1 189 ? 2.631 -3.027 -15.790 1.00 87.50 189 LYS A CA 1
ATOM 1560 C C . LYS A 1 189 ? 2.084 -4.078 -14.843 1.00 87.50 189 LYS A C 1
ATOM 1562 O O . LYS A 1 189 ? 0.901 -4.027 -14.533 1.00 87.50 189 LYS A O 1
ATOM 1567 N N . ASN A 1 190 ? 2.947 -4.947 -14.317 1.00 85.75 190 ASN A N 1
ATOM 1568 C CA . ASN A 1 190 ? 2.538 -5.948 -13.340 1.00 85.75 190 ASN A CA 1
ATOM 1569 C C . ASN A 1 190 ? 1.863 -5.286 -12.137 1.00 85.75 190 ASN A C 1
ATOM 1571 O O . ASN A 1 190 ? 0.741 -5.657 -11.830 1.00 85.75 190 ASN A O 1
ATOM 1575 N N . ILE A 1 191 ? 2.459 -4.251 -11.531 1.00 82.38 191 ILE A N 1
ATOM 1576 C CA . ILE A 1 191 ? 1.852 -3.508 -10.405 1.00 82.38 191 ILE A CA 1
ATOM 1577 C C . ILE A 1 191 ? 0.449 -2.977 -10.750 1.00 82.38 191 ILE A C 1
ATOM 1579 O O . ILE A 1 191 ? -0.468 -3.074 -9.927 1.00 82.38 191 ILE A O 1
ATOM 1583 N N . ALA A 1 192 ? 0.270 -2.442 -11.960 1.00 78.06 192 ALA A N 1
ATOM 1584 C CA . ALA A 1 192 ? -1.019 -1.941 -12.431 1.00 78.06 192 ALA A CA 1
ATOM 1585 C C . ALA A 1 192 ? -2.043 -3.066 -12.681 1.00 78.06 192 ALA A C 1
ATOM 1587 O O . ALA A 1 192 ? -3.223 -2.887 -12.386 1.00 78.06 192 ALA A O 1
ATOM 1588 N N . THR A 1 193 ? -1.607 -4.238 -13.154 1.00 79.56 193 THR A N 1
ATOM 1589 C CA . THR A 1 193 ? -2.485 -5.380 -13.470 1.00 79.56 193 THR A CA 1
ATOM 1590 C C . THR A 1 193 ? -2.707 -6.358 -12.322 1.00 79.56 193 THR A C 1
ATOM 1592 O O . THR A 1 193 ? -3.632 -7.163 -12.409 1.00 79.56 193 THR A O 1
ATOM 1595 N N . THR A 1 194 ? -1.880 -6.344 -11.265 1.00 73.88 194 THR A N 1
ATOM 1596 C CA . THR A 1 194 ? -2.003 -7.312 -10.167 1.00 73.88 194 THR A CA 1
ATOM 1597 C C . THR A 1 194 ? -3.395 -7.170 -9.547 1.00 73.88 194 THR A C 1
ATOM 1599 O O . THR A 1 194 ? -3.715 -6.081 -9.036 1.00 73.88 194 THR A O 1
ATOM 1602 N N . PRO A 1 195 ? -4.231 -8.229 -9.584 1.00 60.66 195 PRO A N 1
ATOM 1603 C CA . PRO A 1 195 ? -5.518 -8.219 -8.907 1.00 60.66 195 PRO A CA 1
ATOM 1604 C C . PRO A 1 195 ? -5.291 -8.040 -7.405 1.00 60.66 195 PRO A C 1
ATOM 1606 O O . PRO A 1 195 ? -4.205 -8.309 -6.889 1.00 60.66 195 PRO A O 1
ATOM 1609 N N . LYS A 1 196 ? -6.298 -7.522 -6.701 1.00 59.22 196 LYS A N 1
ATOM 1610 C CA . LYS A 1 196 ? -6.213 -7.280 -5.256 1.00 59.22 196 LYS A CA 1
ATOM 1611 C C . LYS A 1 196 ? -5.652 -8.525 -4.548 1.00 59.22 196 LYS A C 1
ATOM 1613 O O . LYS A 1 196 ? -6.154 -9.623 -4.766 1.00 59.22 196 LYS A O 1
ATOM 1618 N N . GLN A 1 197 ? -4.689 -8.354 -3.638 1.00 46.78 197 GLN A N 1
ATOM 1619 C CA . GLN A 1 197 ? -4.546 -9.287 -2.516 1.00 46.78 197 GLN A CA 1
ATOM 1620 C C . GLN A 1 197 ? -5.751 -9.065 -1.592 1.00 46.78 197 GLN A C 1
ATOM 1622 O O . GLN A 1 197 ? -5.651 -8.458 -0.534 1.00 46.78 197 GLN A O 1
ATOM 1627 N N . SER A 1 198 ? -6.923 -9.497 -2.043 1.00 44.97 198 SER A N 1
ATOM 1628 C CA . SER A 1 198 ? -8.115 -9.651 -1.218 1.00 44.97 198 SER A CA 1
ATOM 1629 C C . SER A 1 198 ? -8.411 -11.137 -1.034 1.00 44.97 198 SER A C 1
ATOM 1631 O O . SER A 1 198 ? -9.567 -11.545 -1.018 1.00 44.97 198 SER A O 1
ATOM 1633 N N . ASP A 1 199 ? -7.372 -11.960 -0.896 1.00 40.56 199 ASP A N 1
ATOM 1634 C CA . ASP A 1 199 ? -7.524 -13.291 -0.325 1.00 40.56 199 ASP A CA 1
ATOM 1635 C C . ASP A 1 199 ? -7.590 -13.130 1.197 1.00 40.56 199 ASP A C 1
ATOM 1637 O O . ASP A 1 199 ? -6.569 -13.158 1.882 1.00 40.56 199 ASP A O 1
ATOM 1641 N N . GLY A 1 200 ? -8.797 -12.933 1.746 1.00 38.03 200 GLY A N 1
ATOM 1642 C CA . GLY A 1 200 ? -9.018 -13.328 3.143 1.00 38.03 200 GLY A CA 1
ATOM 1643 C C . GLY A 1 200 ? -10.033 -12.594 4.015 1.00 38.03 200 GLY A C 1
ATOM 1644 O O . GLY A 1 200 ? -10.237 -13.062 5.133 1.00 38.03 200 GLY A O 1
ATOM 1645 N N . ILE A 1 201 ? -10.697 -11.510 3.595 1.00 39.41 201 ILE A N 1
ATOM 1646 C CA . ILE A 1 201 ? -11.702 -10.849 4.464 1.00 39.41 201 ILE A CA 1
ATOM 1647 C C . ILE A 1 201 ? -12.986 -10.515 3.700 1.00 39.41 201 ILE A C 1
ATOM 1649 O O . ILE A 1 201 ? -13.500 -9.410 3.742 1.00 39.41 201 ILE A O 1
ATOM 1653 N N . ILE A 1 202 ? -13.554 -11.523 3.044 1.00 39.28 202 ILE A N 1
ATOM 1654 C CA . ILE A 1 202 ? -15.011 -11.686 3.047 1.00 39.28 202 ILE A CA 1
ATOM 1655 C C . ILE A 1 202 ? -15.269 -13.133 3.465 1.00 39.28 202 ILE A C 1
ATOM 1657 O O . ILE A 1 202 ? -15.592 -13.999 2.659 1.00 39.28 202 ILE A O 1
ATOM 1661 N N . LYS A 1 203 ? -15.060 -13.432 4.751 1.00 36.56 203 LYS A N 1
ATOM 1662 C CA . LYS A 1 203 ? -15.869 -14.487 5.362 1.00 36.56 203 LYS A CA 1
ATOM 1663 C C . LYS A 1 203 ? -17.204 -13.829 5.710 1.00 36.56 203 LYS A C 1
ATOM 1665 O O . LYS A 1 203 ? -17.157 -12.776 6.353 1.00 36.56 203 LYS A O 1
ATOM 1670 N N . PRO A 1 204 ? -18.355 -14.402 5.311 1.00 37.19 204 PRO A N 1
ATOM 1671 C CA . PRO A 1 204 ? -19.643 -13.935 5.799 1.00 37.19 204 PRO A CA 1
ATOM 1672 C C . PRO A 1 204 ? -19.565 -13.849 7.320 1.00 37.19 204 PRO A C 1
ATOM 1674 O O . PRO A 1 204 ? -19.034 -14.745 7.990 1.00 37.19 204 PRO A O 1
ATOM 1677 N N . SER A 1 205 ? -19.976 -12.695 7.830 1.00 40.16 205 SER A N 1
ATOM 1678 C CA . SER A 1 205 ? -19.846 -12.350 9.233 1.00 40.16 205 SER A CA 1
ATOM 1679 C C . SER A 1 205 ? -20.485 -13.439 10.099 1.00 40.16 205 SER A C 1
ATOM 1681 O O . SER A 1 205 ? -21.524 -14.006 9.766 1.00 40.16 205 SER A O 1
ATOM 1683 N N . ILE A 1 206 ? -19.899 -13.705 11.265 1.00 47.19 206 ILE A N 1
ATOM 1684 C CA . ILE A 1 206 ? -20.552 -14.493 12.323 1.00 47.19 206 ILE A CA 1
ATOM 1685 C C . ILE A 1 206 ? -21.960 -13.925 12.637 1.00 47.19 206 ILE A C 1
ATOM 1687 O O . ILE A 1 206 ? -22.841 -14.666 13.059 1.00 47.19 206 ILE A O 1
ATOM 1691 N N . PHE A 1 207 ? -22.206 -12.648 12.320 1.00 40.19 207 PHE A N 1
ATOM 1692 C CA . PHE A 1 207 ? -23.505 -11.980 12.390 1.00 40.19 207 PHE A CA 1
ATOM 1693 C C . PHE A 1 207 ? -24.573 -12.540 11.430 1.00 40.19 207 PHE A C 1
ATOM 1695 O O . PHE A 1 207 ? -25.731 -12.634 11.833 1.00 40.19 207 PHE A O 1
ATOM 1702 N N . GLU A 1 208 ? -24.223 -12.997 10.222 1.00 44.78 208 GLU A N 1
ATOM 1703 C CA . GLU A 1 208 ? -25.197 -13.618 9.302 1.00 44.78 208 GLU A CA 1
ATOM 1704 C C . GLU A 1 208 ? -25.655 -15.006 9.782 1.00 44.78 208 GLU A C 1
ATOM 1706 O O . GLU A 1 208 ? -26.766 -15.429 9.473 1.00 44.78 208 GLU A O 1
ATOM 1711 N N . ARG A 1 209 ? -24.856 -15.696 10.612 1.00 47.59 209 ARG A N 1
ATOM 1712 C CA . ARG A 1 209 ? -25.260 -16.973 11.233 1.00 47.59 209 ARG A CA 1
ATOM 1713 C C . ARG A 1 209 ? -26.106 -16.810 12.492 1.00 47.59 209 ARG A C 1
ATOM 1715 O O . ARG A 1 209 ? -26.805 -17.748 12.854 1.00 47.59 209 ARG A O 1
ATOM 1722 N N . ILE A 1 210 ? -26.038 -15.661 13.165 1.00 46.06 210 ILE A N 1
ATOM 1723 C CA . ILE A 1 210 ? -26.739 -15.438 14.441 1.00 46.06 210 ILE A CA 1
ATOM 1724 C C . ILE A 1 210 ? -28.147 -14.857 14.227 1.00 46.06 210 ILE A C 1
ATOM 1726 O O . ILE A 1 210 ? -29.022 -15.085 15.057 1.00 46.06 210 ILE A O 1
ATOM 1730 N N . LEU A 1 211 ? -28.403 -14.165 13.110 1.00 40.06 211 LEU A N 1
ATOM 1731 C CA . LEU A 1 211 ? -29.678 -13.465 12.879 1.00 40.06 211 LEU A CA 1
ATOM 1732 C C . LEU A 1 211 ? -30.521 -13.998 11.705 1.00 40.06 211 LEU A C 1
ATOM 1734 O O . LEU A 1 211 ? -31.547 -13.402 11.383 1.00 40.06 211 LEU A O 1
ATOM 1738 N N . GLY A 1 212 ? -30.146 -15.115 11.073 1.00 46.38 212 GLY A N 1
ATOM 1739 C CA . GLY A 1 212 ? -30.815 -15.570 9.848 1.00 46.38 212 GLY A CA 1
ATOM 1740 C C . GLY A 1 212 ? -30.704 -17.061 9.543 1.00 46.38 212 GLY A C 1
ATOM 1741 O O . GLY A 1 212 ? -30.281 -17.424 8.452 1.00 46.38 212 GLY A O 1
ATOM 1742 N N . GLY A 1 213 ? -31.108 -17.922 10.478 1.00 34.72 213 GLY A N 1
ATOM 1743 C CA . GLY A 1 213 ? -31.408 -19.331 10.206 1.00 34.72 213 GLY A CA 1
ATOM 1744 C C . GLY A 1 213 ? -32.870 -19.621 10.531 1.00 34.72 213 GLY A C 1
ATOM 1745 O O . GLY A 1 213 ? -33.214 -19.748 11.704 1.00 34.72 213 GLY A O 1
ATOM 1746 N N . LYS A 1 214 ? -33.718 -19.663 9.499 1.00 36.94 214 LYS A N 1
ATOM 1747 C CA . LYS A 1 214 ? -34.986 -20.403 9.546 1.00 36.94 214 LYS A CA 1
ATOM 1748 C C . LYS A 1 214 ? -34.702 -21.890 9.396 1.00 36.94 214 LYS A C 1
ATOM 1750 O O . LYS A 1 214 ? -33.759 -22.210 8.638 1.00 36.94 214 LYS A O 1
#